Protein AF-A0A2P4YDY2-F1 (afdb_monomer_lite)

Secondary structure (DSSP, 8-state):
---------------------------PPPP--HHHHHHHHHHHHHHHHHHHHHHHHHHHHHHHHHHHHHHH--S---S-SSHHHHHHHHHHHHHHHHHHHHHHHHHHHHHHHHHHHHHHHHHHHHHTTTT-SEEEEEEETTEEEEEEEEEEEEEEETTEEEEEEEEEEEEEEEEEEE---STT----EEEEEEEEEEEEEE-TT-S-HHHHHHHHHHHHHHHHHHHHHHHHHHHHHHHHHHHHHHHHHHHT--

Radius of gyration: 34.77 Å; chains: 1; bounding box: 81×112×72 Å

Organism: NCBI:txid4796

Structure (mmCIF, N/CA/C/O backbone):
data_AF-A0A2P4YDY2-F1
#
_entry.id   AF-A0A2P4YDY2-F1
#
loop_
_atom_site.group_PDB
_atom_site.id
_atom_site.type_symbol
_atom_site.label_atom_id
_atom_site.label_alt_id
_atom_site.label_comp_id
_atom_site.label_asym_id
_atom_site.label_entity_id
_atom_site.label_seq_id
_atom_site.pdbx_PDB_ins_code
_atom_site.Cartn_x
_atom_site.Cartn_y
_atom_site.Cartn_z
_atom_site.occupancy
_atom_site.B_iso_or_equiv
_atom_site.auth_seq_id
_atom_site.auth_comp_id
_atom_site.auth_asym_id
_atom_site.auth_atom_id
_atom_site.pdbx_PDB_model_num
ATOM 1 N N . MET A 1 1 ? 19.562 -56.039 34.224 1.00 36.84 1 MET A N 1
ATOM 2 C CA . MET A 1 1 ? 20.609 -57.074 34.351 1.00 36.84 1 MET A CA 1
ATOM 3 C C . MET A 1 1 ? 21.126 -57.307 32.938 1.00 36.84 1 MET A C 1
ATOM 5 O O . MET A 1 1 ? 20.338 -57.735 32.113 1.00 36.84 1 MET A O 1
ATOM 9 N N . SER A 1 2 ? 22.229 -56.648 32.563 1.00 37.47 2 SER A N 1
ATOM 10 C CA . SER A 1 2 ? 23.582 -57.256 32.479 1.00 37.47 2 SER A CA 1
ATOM 11 C C . SER A 1 2 ? 23.800 -57.821 31.060 1.00 37.47 2 SER A C 1
ATOM 13 O O . SER A 1 2 ? 22.957 -58.579 30.612 1.00 37.47 2 SER A O 1
ATOM 15 N N . SER A 1 3 ? 24.828 -57.527 30.261 1.00 36.28 3 SER A N 1
ATOM 16 C CA . SER A 1 3 ? 26.080 -56.777 30.424 1.00 36.28 3 SER A CA 1
ATOM 17 C C . SER A 1 3 ? 26.709 -56.543 29.032 1.00 36.28 3 SER A C 1
ATOM 19 O O . SER A 1 3 ? 26.548 -57.383 28.151 1.00 36.28 3 SER A O 1
ATOM 21 N N . SER A 1 4 ? 27.483 -55.464 28.866 1.00 45.00 4 SER A N 1
ATOM 22 C CA . SER A 1 4 ? 28.650 -55.424 27.951 1.00 45.00 4 SER A CA 1
ATOM 23 C C . SER A 1 4 ? 29.852 -56.118 28.616 1.00 45.00 4 SER A C 1
ATOM 25 O O . SER A 1 4 ? 29.829 -56.275 29.841 1.00 45.00 4 SER A O 1
ATOM 27 N N . PRO A 1 5 ? 30.888 -56.547 27.869 1.00 53.88 5 PRO A N 1
ATOM 28 C CA . PRO A 1 5 ? 32.173 -55.797 27.807 1.00 53.88 5 PRO A CA 1
ATOM 29 C C . PRO A 1 5 ? 32.857 -55.862 26.403 1.00 53.88 5 PRO A C 1
ATOM 31 O O . PRO A 1 5 ? 32.567 -56.777 25.642 1.00 53.88 5 PRO A O 1
ATOM 34 N N . SER A 1 6 ? 33.545 -54.824 25.882 1.00 42.06 6 SER A N 1
ATOM 35 C CA . SER A 1 6 ? 34.963 -54.386 26.083 1.00 42.06 6 SER A CA 1
ATOM 36 C C . SER A 1 6 ? 36.002 -55.352 25.433 1.00 42.06 6 SER A C 1
ATOM 38 O O . SER A 1 6 ? 35.752 -56.547 25.427 1.00 42.06 6 SER A O 1
ATOM 40 N N . SER A 1 7 ? 37.150 -55.003 24.824 1.00 41.72 7 SER A N 1
ATOM 41 C CA . SER A 1 7 ? 38.009 -53.805 24.763 1.00 41.72 7 SER A CA 1
ATOM 42 C C . SER A 1 7 ? 39.039 -53.908 23.597 1.00 41.72 7 SER A C 1
ATOM 44 O O . SER A 1 7 ? 39.254 -54.993 23.065 1.00 41.72 7 SER A O 1
ATOM 46 N N . ASP A 1 8 ? 39.730 -52.786 23.342 1.00 32.03 8 ASP A N 1
ATOM 47 C CA . ASP A 1 8 ? 41.176 -52.625 23.043 1.00 32.03 8 ASP A CA 1
ATOM 48 C C . ASP A 1 8 ? 41.745 -52.409 21.612 1.00 32.03 8 ASP A C 1
ATOM 50 O O . ASP A 1 8 ? 41.673 -53.237 20.709 1.00 32.03 8 ASP A O 1
ATOM 54 N N . SER A 1 9 ? 42.387 -51.230 21.508 1.00 39.34 9 SER A N 1
ATOM 55 C CA . SER A 1 9 ? 43.360 -50.662 20.542 1.00 39.34 9 SER A CA 1
ATOM 56 C C . SER A 1 9 ? 44.792 -51.244 20.791 1.00 39.34 9 SER A C 1
ATOM 58 O O . SER A 1 9 ? 44.847 -52.251 21.495 1.00 39.34 9 SER A O 1
ATOM 60 N N . PRO A 1 10 ? 45.973 -50.662 20.402 1.00 50.78 10 PRO A N 1
ATOM 61 C CA . PRO A 1 10 ? 46.328 -49.457 19.603 1.00 50.78 10 PRO A CA 1
ATOM 62 C C . PRO A 1 10 ? 47.623 -49.547 18.708 1.00 50.78 10 PRO A C 1
ATOM 64 O O . PRO A 1 10 ? 48.326 -50.551 18.699 1.00 50.78 10 PRO A O 1
ATOM 67 N N . SER A 1 11 ? 47.969 -48.416 18.051 1.00 37.38 11 SER A N 1
ATOM 68 C CA . SER A 1 11 ? 49.325 -47.789 17.953 1.00 37.38 11 SER A CA 1
ATOM 69 C C . SER A 1 11 ? 50.142 -47.736 16.634 1.00 37.38 11 SER A C 1
ATOM 71 O O . SER A 1 11 ? 50.245 -48.702 15.892 1.00 37.38 11 SER A O 1
ATOM 73 N N . GLU A 1 12 ? 50.825 -46.575 16.506 1.00 33.56 12 GLU A N 1
ATOM 74 C CA . GLU A 1 12 ? 52.056 -46.201 15.752 1.00 33.56 12 GLU A CA 1
ATOM 75 C C . GLU A 1 12 ? 51.985 -45.773 14.268 1.00 33.56 12 GLU A C 1
ATOM 77 O O . GLU A 1 12 ? 51.216 -46.332 13.502 1.00 33.56 12 GLU A O 1
ATOM 82 N N . VAL A 1 13 ? 52.801 -44.863 13.694 1.00 36.00 13 VAL A N 1
ATOM 83 C CA . VAL A 1 13 ? 53.659 -43.685 14.037 1.00 36.00 13 VAL A CA 1
ATOM 84 C C . VAL A 1 13 ? 54.103 -43.095 12.658 1.00 36.00 13 VAL A C 1
ATOM 86 O O . VAL A 1 13 ? 54.147 -43.827 11.675 1.00 36.00 13 VAL A O 1
ATOM 89 N N . GLY A 1 14 ? 54.377 -41.778 12.548 1.00 32.41 14 GLY A N 1
ATOM 90 C CA . GLY A 1 14 ? 54.813 -41.057 11.310 1.00 32.41 14 GLY A CA 1
ATOM 91 C C . GLY A 1 14 ? 56.213 -41.453 10.761 1.00 32.41 14 GLY A C 1
ATOM 92 O O . GLY A 1 14 ? 56.735 -42.450 11.245 1.00 32.41 14 GLY A O 1
ATOM 93 N N . PRO A 1 15 ? 56.895 -40.713 9.828 1.00 42.88 15 PRO A N 1
ATOM 94 C CA . PRO A 1 15 ? 56.984 -39.241 9.714 1.00 42.88 15 PRO A CA 1
ATOM 95 C C . PRO A 1 15 ? 57.142 -38.633 8.273 1.00 42.88 15 PRO A C 1
ATOM 97 O O . PRO A 1 15 ? 57.000 -39.289 7.249 1.00 42.88 15 PRO A O 1
ATOM 100 N N . ARG A 1 16 ? 57.427 -37.315 8.245 1.00 38.62 16 ARG A N 1
ATOM 101 C CA . ARG A 1 16 ? 57.522 -36.315 7.148 1.00 38.62 16 ARG A CA 1
ATOM 102 C C . ARG A 1 16 ? 58.612 -36.534 6.075 1.00 38.62 16 ARG A C 1
ATOM 104 O O . ARG A 1 16 ? 59.718 -36.922 6.424 1.00 38.62 16 ARG A O 1
ATOM 111 N N . TYR A 1 17 ? 58.381 -35.999 4.862 1.00 32.69 17 TYR A N 1
ATOM 112 C CA . TYR A 1 17 ? 59.423 -35.456 3.962 1.00 32.69 17 TYR A CA 1
ATOM 113 C C . TYR A 1 17 ? 58.981 -34.161 3.246 1.00 32.69 17 TYR A C 1
ATOM 115 O O . TYR A 1 17 ? 57.835 -34.017 2.827 1.00 32.69 17 TYR A O 1
ATOM 123 N N . HIS A 1 18 ? 59.925 -33.220 3.125 1.00 37.28 18 HIS A N 1
ATOM 124 C CA . HIS A 1 18 ? 59.856 -31.960 2.373 1.00 37.28 18 HIS A CA 1
ATOM 125 C C . HIS A 1 18 ? 60.174 -32.165 0.879 1.00 37.28 18 HIS A C 1
ATOM 127 O O . HIS A 1 18 ? 61.072 -32.930 0.541 1.00 37.28 18 HIS A O 1
ATOM 133 N N . GLY A 1 19 ? 59.543 -31.374 0.003 1.00 33.62 19 GLY A N 1
ATOM 134 C CA . GLY A 1 19 ? 59.918 -31.205 -1.406 1.00 33.62 19 GLY A CA 1
ATOM 135 C C . GLY A 1 19 ? 59.404 -29.868 -1.953 1.00 33.62 19 GLY A C 1
ATOM 136 O O . GLY A 1 19 ? 58.266 -29.487 -1.711 1.00 33.62 19 GLY A O 1
ATOM 137 N N . VAL A 1 20 ? 60.277 -29.118 -2.622 1.00 35.59 20 VAL A N 1
ATOM 138 C CA . VAL A 1 20 ? 60.188 -27.678 -2.922 1.00 35.59 20 VAL A CA 1
ATOM 139 C C . VAL A 1 20 ? 59.973 -27.416 -4.426 1.00 35.59 20 VAL A C 1
ATOM 141 O O . VAL A 1 20 ? 60.507 -28.151 -5.249 1.00 35.59 20 VAL A O 1
ATOM 144 N N . LYS A 1 21 ? 59.339 -26.262 -4.733 1.00 37.41 21 LYS A N 1
ATOM 145 C CA . LYS A 1 21 ? 59.295 -25.462 -5.993 1.00 37.41 21 LYS A CA 1
ATOM 146 C C . LYS A 1 21 ? 58.361 -25.930 -7.127 1.00 37.41 21 LYS A C 1
ATOM 148 O O . LYS A 1 21 ? 58.650 -26.900 -7.808 1.00 37.41 21 LYS A O 1
ATOM 153 N N . ARG A 1 22 ? 57.452 -25.036 -7.549 1.00 34.00 22 ARG A N 1
ATOM 154 C CA . ARG A 1 22 ? 57.723 -23.982 -8.555 1.00 34.00 22 ARG A CA 1
ATOM 155 C C . ARG A 1 22 ? 56.715 -22.828 -8.442 1.00 34.00 22 ARG A C 1
ATOM 157 O O . ARG A 1 22 ? 55.602 -23.005 -7.972 1.00 34.00 22 ARG A O 1
ATOM 164 N N . ARG A 1 23 ? 57.205 -21.636 -8.786 1.00 41.44 23 ARG A N 1
ATOM 165 C CA . ARG A 1 23 ? 56.513 -20.343 -8.776 1.00 41.44 23 ARG A CA 1
ATOM 166 C C . ARG A 1 23 ? 55.615 -20.254 -10.006 1.00 41.44 23 ARG A C 1
ATOM 168 O O . ARG A 1 23 ? 56.124 -20.519 -11.087 1.00 41.44 23 ARG A O 1
ATOM 175 N N . ASP A 1 24 ? 54.401 -19.747 -9.836 1.00 31.53 24 ASP A N 1
ATOM 176 C CA . ASP A 1 24 ? 53.757 -18.933 -10.863 1.00 31.53 24 ASP A CA 1
ATOM 177 C C . ASP A 1 24 ? 53.393 -17.580 -10.258 1.00 31.53 24 ASP A C 1
ATOM 179 O O . ASP A 1 24 ? 52.764 -17.467 -9.205 1.00 31.53 24 ASP A O 1
ATOM 183 N N . VAL A 1 25 ? 53.908 -16.541 -10.907 1.00 48.56 25 VAL A N 1
ATOM 184 C CA . VAL A 1 25 ? 53.651 -15.140 -10.606 1.00 48.56 25 VAL A CA 1
ATOM 185 C C . VAL A 1 25 ? 52.349 -14.785 -11.310 1.00 48.56 25 VAL A C 1
ATOM 187 O O . VAL A 1 25 ? 52.335 -14.538 -12.510 1.00 48.56 25 VAL A O 1
ATOM 190 N N . THR A 1 26 ? 51.250 -14.737 -10.563 1.00 36.34 26 THR A N 1
ATOM 191 C CA . THR A 1 26 ? 50.035 -14.044 -11.000 1.00 36.34 26 THR A CA 1
ATOM 192 C C . THR A 1 26 ? 49.860 -12.820 -10.116 1.00 36.34 26 THR A C 1
ATOM 194 O O . THR A 1 26 ? 49.360 -12.892 -8.994 1.00 36.34 26 THR A O 1
ATOM 197 N N . VAL A 1 27 ? 50.331 -11.681 -10.622 1.00 43.19 27 VAL A N 1
ATOM 198 C CA . VAL A 1 27 ? 50.057 -10.361 -10.053 1.00 43.19 27 VAL A CA 1
ATOM 199 C C . VAL A 1 27 ? 48.549 -10.126 -10.140 1.00 43.19 27 VAL A C 1
ATOM 201 O O . VAL A 1 27 ? 48.013 -9.852 -11.208 1.00 43.19 27 VAL A O 1
ATOM 204 N N . SER A 1 28 ? 47.864 -10.272 -9.007 1.00 39.81 28 SER A N 1
ATOM 205 C CA . SER A 1 28 ? 46.483 -9.821 -8.829 1.00 39.81 28 SER A CA 1
ATOM 206 C C . SER A 1 28 ? 46.484 -8.384 -8.284 1.00 39.81 28 SER A C 1
ATOM 208 O O . SER A 1 28 ? 47.300 -8.085 -7.406 1.00 39.81 28 SER A O 1
ATOM 210 N N . PRO A 1 29 ? 45.592 -7.489 -8.750 1.00 45.50 29 PRO A N 1
ATOM 211 C CA . PRO A 1 29 ? 45.497 -6.125 -8.232 1.00 45.50 29 PRO A CA 1
ATOM 212 C C . PRO A 1 29 ? 45.019 -6.127 -6.766 1.00 45.50 29 PRO A C 1
ATOM 214 O O . PRO A 1 29 ? 44.175 -6.951 -6.402 1.00 45.50 29 PRO A O 1
ATOM 217 N N . PRO A 1 30 ? 45.513 -5.214 -5.909 1.00 40.78 30 PRO A N 1
ATOM 218 C CA . PRO A 1 30 ? 45.200 -5.222 -4.485 1.00 40.78 30 PRO A CA 1
ATOM 219 C C . PRO A 1 30 ? 43.729 -4.870 -4.222 1.00 40.78 30 PRO A C 1
ATOM 221 O O . PRO A 1 30 ? 43.187 -3.884 -4.721 1.00 40.78 30 PRO A O 1
ATOM 224 N N . GLY A 1 31 ? 43.090 -5.726 -3.424 1.00 36.16 31 GLY A N 1
ATOM 225 C CA . GLY A 1 31 ? 41.652 -5.766 -3.196 1.00 36.16 31 GLY A CA 1
ATOM 226 C C . GLY A 1 31 ? 41.060 -4.593 -2.410 1.00 36.16 31 GLY A C 1
ATOM 227 O O . GLY A 1 31 ? 41.566 -4.163 -1.374 1.00 36.16 31 GLY A O 1
ATOM 228 N N . LEU A 1 32 ? 39.880 -4.160 -2.859 1.00 44.25 32 LEU A N 1
ATOM 229 C CA . LEU A 1 32 ? 38.935 -3.364 -2.081 1.00 44.25 32 LEU A CA 1
ATOM 230 C C . LEU A 1 32 ? 38.111 -4.297 -1.188 1.00 44.25 32 LEU A C 1
ATOM 232 O O . LEU A 1 32 ? 37.156 -4.943 -1.621 1.00 44.25 32 LEU A O 1
ATOM 236 N N . THR A 1 33 ? 38.467 -4.360 0.091 1.00 40.47 33 THR A N 1
ATOM 237 C CA . THR A 1 33 ? 37.643 -5.028 1.099 1.00 40.47 33 THR A CA 1
ATOM 238 C C . THR A 1 33 ? 36.317 -4.270 1.270 1.00 40.47 33 THR A C 1
ATOM 240 O O . THR A 1 33 ? 36.282 -3.042 1.387 1.00 40.47 33 THR A O 1
ATOM 243 N N . LYS A 1 34 ? 35.190 -4.998 1.328 1.00 52.03 34 LYS A N 1
ATOM 244 C CA . LYS A 1 34 ? 33.818 -4.457 1.497 1.00 52.03 34 LYS A CA 1
ATOM 245 C C . LYS A 1 34 ? 33.640 -3.546 2.736 1.00 52.03 34 LYS A C 1
ATOM 247 O O . LYS A 1 34 ? 32.622 -2.864 2.855 1.00 52.03 34 LYS A O 1
ATOM 252 N N . SER A 1 35 ? 34.608 -3.506 3.658 1.00 48.84 35 SER A N 1
ATOM 253 C CA . SER A 1 35 ? 34.611 -2.621 4.831 1.00 48.84 35 SER A CA 1
ATOM 254 C C . SER A 1 35 ? 35.080 -1.189 4.513 1.00 48.84 35 SER A C 1
ATOM 256 O O . SER A 1 35 ? 34.611 -0.244 5.154 1.00 48.84 35 SER A O 1
ATOM 258 N N . GLY A 1 36 ? 35.926 -1.003 3.490 1.00 43.09 36 GLY A N 1
ATOM 259 C CA . GLY A 1 36 ? 36.420 0.308 3.054 1.00 43.09 36 GLY A CA 1
ATOM 260 C C . GLY A 1 36 ? 35.318 1.179 2.450 1.00 43.09 36 GLY A C 1
ATOM 261 O O . GLY A 1 36 ? 35.192 2.353 2.797 1.00 43.09 36 GLY A O 1
ATOM 262 N N . ASN A 1 37 ? 34.435 0.578 1.648 1.00 50.28 37 ASN A N 1
ATOM 263 C CA . ASN A 1 37 ? 33.308 1.282 1.028 1.00 50.28 37 ASN A CA 1
ATOM 264 C C . ASN A 1 37 ? 32.308 1.792 2.076 1.00 50.28 37 ASN A C 1
ATOM 266 O O . ASN A 1 37 ? 31.852 2.928 1.991 1.00 50.28 37 ASN A O 1
ATOM 270 N N . LYS A 1 38 ? 32.035 1.008 3.128 1.00 55.44 38 LYS A N 1
ATOM 271 C CA . LYS A 1 38 ? 31.146 1.423 4.229 1.00 55.44 38 LYS A CA 1
ATOM 272 C C . LYS A 1 38 ? 31.739 2.573 5.051 1.00 55.44 38 LYS A C 1
ATOM 274 O O . LYS A 1 38 ? 31.010 3.480 5.441 1.00 55.44 38 LYS A O 1
ATOM 279 N N . LYS A 1 39 ? 33.057 2.570 5.291 1.00 58.22 39 LYS A N 1
ATOM 280 C CA . LYS A 1 39 ? 33.755 3.685 5.959 1.00 58.22 39 LYS A CA 1
ATOM 281 C C . LYS A 1 39 ? 33.768 4.950 5.093 1.00 58.22 39 LYS A C 1
ATOM 283 O O . LYS A 1 39 ? 33.491 6.028 5.609 1.00 58.22 39 LYS A O 1
ATOM 288 N N . ARG A 1 40 ? 34.006 4.814 3.783 1.00 54.12 40 ARG A N 1
ATOM 289 C CA . ARG A 1 40 ? 33.972 5.917 2.807 1.00 54.12 40 ARG A CA 1
ATOM 290 C C . ARG A 1 40 ? 32.589 6.562 2.716 1.00 54.12 40 ARG A C 1
ATOM 292 O O . ARG A 1 40 ? 32.491 7.778 2.781 1.00 54.12 40 ARG A O 1
ATOM 299 N N . VAL A 1 41 ? 31.526 5.759 2.651 1.00 63.19 41 VAL A N 1
ATOM 300 C CA . VAL A 1 41 ? 30.136 6.248 2.614 1.00 63.19 41 VAL A CA 1
ATOM 301 C C . VAL A 1 41 ? 29.767 6.988 3.900 1.00 63.19 41 VAL A C 1
ATOM 303 O O . VAL A 1 41 ? 29.195 8.069 3.829 1.00 63.19 41 VAL A O 1
ATOM 306 N N . ARG A 1 42 ? 30.153 6.467 5.073 1.00 62.09 42 ARG A N 1
ATOM 307 C CA . ARG A 1 42 ? 29.925 7.152 6.360 1.00 62.09 42 ARG A CA 1
ATOM 308 C C . ARG A 1 42 ? 30.677 8.478 6.461 1.00 62.09 42 ARG A C 1
ATOM 310 O O . ARG A 1 42 ? 30.154 9.422 7.041 1.00 62.09 42 ARG A O 1
ATOM 317 N N . ARG A 1 43 ? 31.893 8.544 5.911 1.00 64.50 43 ARG A N 1
ATOM 318 C CA . ARG A 1 43 ? 32.687 9.774 5.852 1.00 64.50 43 ARG A CA 1
ATOM 319 C C . ARG A 1 43 ? 32.027 10.803 4.927 1.00 64.50 43 ARG A C 1
ATOM 321 O O . ARG A 1 43 ? 31.780 11.916 5.364 1.00 64.50 43 ARG A O 1
ATOM 328 N N . ILE A 1 44 ? 31.608 10.393 3.728 1.00 66.25 44 ILE A N 1
ATOM 329 C CA . ILE A 1 44 ? 30.872 11.248 2.782 1.00 66.25 44 ILE A CA 1
ATOM 330 C C . ILE A 1 44 ? 29.558 11.749 3.396 1.00 66.25 44 ILE A C 1
ATOM 332 O O . ILE A 1 44 ? 29.279 12.933 3.329 1.00 66.25 44 ILE A O 1
ATOM 336 N N . GLN A 1 45 ? 28.770 10.899 4.058 1.00 69.56 45 GLN A N 1
ATOM 337 C CA . GLN A 1 45 ? 27.514 11.330 4.690 1.00 69.56 45 GLN A CA 1
ATOM 338 C C . GLN A 1 45 ? 27.706 12.370 5.803 1.00 69.56 45 GLN A C 1
ATOM 340 O O . GLN A 1 45 ? 26.798 13.160 6.039 1.00 69.56 45 GLN A O 1
ATOM 345 N N . LYS A 1 46 ? 28.860 12.377 6.483 1.00 73.00 46 LYS A N 1
ATOM 346 C CA . LYS A 1 46 ? 29.177 13.359 7.530 1.00 73.00 46 LYS A CA 1
ATOM 347 C C . LYS A 1 46 ? 29.833 14.623 6.986 1.00 73.00 46 LYS A C 1
ATOM 349 O O . LYS A 1 46 ? 29.523 15.708 7.455 1.00 73.00 46 LYS A O 1
ATOM 354 N N . GLU A 1 47 ? 30.736 14.484 6.022 1.00 76.06 47 GLU A N 1
ATOM 355 C CA . GLU A 1 47 ? 31.505 15.602 5.469 1.00 76.06 47 GLU A CA 1
ATOM 356 C C . GLU A 1 47 ? 30.705 16.379 4.416 1.00 76.06 47 GLU A C 1
ATOM 358 O O . GLU A 1 47 ? 30.841 17.592 4.326 1.00 76.06 47 GLU A O 1
ATOM 363 N N . LEU A 1 48 ? 29.819 15.723 3.655 1.00 76.88 48 LEU A N 1
ATOM 364 C CA . LEU A 1 48 ? 29.051 16.373 2.588 1.00 76.88 48 LEU A CA 1
ATOM 365 C C . LEU A 1 48 ? 28.118 17.492 3.099 1.00 76.88 48 LEU A C 1
ATOM 367 O O . LEU A 1 48 ? 28.081 18.532 2.449 1.00 76.88 48 LEU A O 1
ATOM 371 N N . PRO A 1 49 ? 27.393 17.355 4.230 1.00 82.06 49 PRO A N 1
ATOM 372 C CA . PRO A 1 49 ? 26.625 18.466 4.798 1.00 82.06 49 PRO A CA 1
ATOM 373 C C . PRO A 1 49 ? 27.503 19.649 5.221 1.00 82.06 49 PRO A C 1
ATOM 375 O O . PRO A 1 49 ? 27.143 20.791 4.958 1.00 82.06 49 PRO A O 1
ATOM 378 N N . ILE A 1 50 ? 28.673 19.375 5.810 1.00 81.94 50 ILE A N 1
ATOM 379 C CA . ILE A 1 50 ? 29.628 20.403 6.255 1.00 81.94 50 ILE A CA 1
ATOM 380 C C . ILE A 1 50 ? 30.174 21.166 5.046 1.00 81.94 50 ILE A C 1
ATOM 382 O O . ILE A 1 50 ? 30.131 22.389 5.013 1.00 81.94 50 ILE A O 1
ATOM 386 N N . LEU A 1 51 ? 30.607 20.444 4.011 1.00 76.25 51 LEU A N 1
ATOM 387 C CA . LEU A 1 51 ? 31.107 21.044 2.775 1.00 76.25 51 LEU A CA 1
ATOM 388 C C . LEU A 1 51 ? 30.014 21.834 2.041 1.00 76.25 51 LEU A C 1
ATOM 390 O O . LEU A 1 51 ? 30.299 22.872 1.457 1.00 76.25 51 LEU A O 1
ATOM 394 N N . ARG A 1 52 ? 28.751 21.382 2.082 1.00 81.31 52 ARG A N 1
ATOM 395 C CA . ARG A 1 52 ? 27.614 22.147 1.536 1.00 81.31 52 ARG A CA 1
ATOM 396 C C . ARG A 1 52 ? 27.391 23.456 2.298 1.00 81.31 52 ARG A C 1
ATOM 398 O O . ARG A 1 52 ? 27.115 24.467 1.663 1.00 81.31 52 ARG A O 1
ATOM 405 N N . GLN A 1 53 ? 27.537 23.445 3.621 1.00 86.00 53 GLN A N 1
ATOM 406 C CA . GLN A 1 53 ? 27.441 24.650 4.445 1.00 86.00 53 GLN A CA 1
ATOM 407 C C . GLN A 1 53 ? 28.605 25.616 4.177 1.00 86.00 53 GLN A C 1
ATOM 409 O O . GLN A 1 53 ? 28.386 26.811 4.007 1.00 86.00 53 GLN A O 1
ATOM 414 N N . GLU A 1 54 ? 29.828 25.103 4.052 1.00 84.06 54 GLU A N 1
ATOM 415 C CA . GLU A 1 54 ? 31.008 25.914 3.733 1.00 84.06 54 GLU A CA 1
ATOM 416 C C . GLU A 1 54 ? 30.900 26.561 2.343 1.00 84.06 54 GLU A C 1
ATOM 418 O O . GLU A 1 54 ? 31.241 27.731 2.170 1.00 84.06 54 GLU A O 1
ATOM 423 N N . VAL A 1 55 ? 30.348 25.843 1.358 1.00 86.81 55 VAL A N 1
ATOM 424 C CA . VAL A 1 55 ? 30.047 26.410 0.036 1.00 86.81 55 VAL A CA 1
ATOM 425 C C . VAL A 1 55 ? 29.058 27.574 0.146 1.00 86.81 55 VAL A C 1
ATOM 427 O O . VAL A 1 55 ? 29.327 28.625 -0.428 1.00 86.81 55 VAL A O 1
ATOM 430 N N . GLN A 1 56 ? 27.984 27.449 0.933 1.00 83.50 56 GLN A N 1
ATOM 431 C CA . GLN A 1 56 ? 27.035 28.554 1.149 1.00 83.50 56 GLN A CA 1
ATOM 432 C C . GLN A 1 56 ? 27.699 29.777 1.802 1.00 83.50 56 GLN A C 1
ATOM 434 O O . GLN A 1 56 ? 27.443 30.916 1.407 1.00 83.50 56 GLN A O 1
ATOM 439 N N . GLU A 1 57 ? 28.580 29.568 2.783 1.00 85.69 57 GLU A N 1
ATOM 440 C CA . GLU A 1 57 ? 29.323 30.659 3.426 1.00 85.69 57 GLU A CA 1
ATOM 441 C C . GLU A 1 57 ? 30.282 31.358 2.453 1.00 85.69 57 GLU A C 1
ATOM 443 O O . GLU A 1 57 ? 30.380 32.592 2.437 1.00 85.69 57 GLU A O 1
ATOM 448 N N . LEU A 1 58 ? 30.974 30.587 1.611 1.00 85.75 58 LEU A N 1
ATOM 449 C CA . LEU A 1 58 ? 31.871 31.118 0.588 1.00 85.75 58 LEU A CA 1
ATOM 450 C C . LEU A 1 58 ? 31.107 31.867 -0.510 1.00 85.75 58 LEU A C 1
ATOM 452 O O . LEU A 1 58 ? 31.558 32.933 -0.927 1.00 85.75 58 LEU A O 1
ATOM 456 N N . GLU A 1 59 ? 29.940 31.378 -0.926 1.00 79.25 59 GLU A N 1
ATOM 457 C CA . GLU A 1 59 ? 29.041 32.059 -1.868 1.00 79.25 59 GLU A CA 1
ATOM 458 C C . GLU A 1 59 ? 28.542 33.396 -1.304 1.00 79.25 59 GLU A C 1
ATOM 460 O O . GLU A 1 59 ? 28.581 34.424 -1.990 1.00 79.25 59 GLU A O 1
ATOM 465 N N . LEU A 1 60 ? 28.158 33.428 -0.025 1.00 85.19 60 LEU A N 1
ATOM 466 C CA . LEU A 1 60 ? 27.759 34.661 0.657 1.00 85.19 60 LEU A CA 1
ATOM 467 C C . LEU A 1 60 ? 28.922 35.663 0.721 1.00 85.19 60 LEU A C 1
ATOM 469 O O . LEU A 1 60 ? 28.754 36.860 0.464 1.00 85.19 60 LEU A O 1
ATOM 473 N N . LYS A 1 61 ? 30.129 35.179 1.033 1.00 86.31 61 LYS A N 1
ATOM 474 C CA . LYS A 1 61 ? 31.341 36.005 1.090 1.00 86.31 61 LYS A CA 1
ATOM 475 C C . LYS A 1 61 ? 31.720 36.548 -0.286 1.00 86.31 61 LYS A C 1
ATOM 477 O O . LYS A 1 61 ? 32.078 37.722 -0.393 1.00 86.31 61 LYS A O 1
ATOM 482 N N . LEU A 1 62 ? 31.605 35.729 -1.328 1.00 84.69 62 LEU A N 1
ATOM 483 C CA . LEU A 1 62 ? 31.852 36.121 -2.711 1.00 84.69 62 LEU A CA 1
ATOM 484 C C . LEU A 1 62 ? 30.854 37.192 -3.161 1.00 84.69 62 LEU A C 1
ATOM 486 O O . LEU A 1 62 ? 31.276 38.229 -3.666 1.00 84.69 62 LEU A O 1
ATOM 490 N N . THR A 1 63 ? 29.567 37.007 -2.863 1.00 79.31 63 THR A N 1
ATOM 491 C CA . THR A 1 63 ? 28.506 37.990 -3.141 1.00 79.31 63 THR A CA 1
ATOM 492 C C . THR A 1 63 ? 28.804 39.333 -2.472 1.00 79.31 63 THR A C 1
ATOM 494 O O . THR A 1 63 ? 28.734 40.391 -3.099 1.00 79.31 63 THR A O 1
ATOM 497 N N . ARG A 1 64 ? 29.224 39.312 -1.201 1.00 78.12 64 ARG A N 1
ATOM 498 C CA . ARG A 1 64 ? 29.587 40.525 -0.455 1.00 78.12 64 ARG A CA 1
ATOM 499 C C . ARG A 1 64 ? 30.809 41.232 -1.047 1.00 78.12 64 ARG A C 1
ATOM 501 O O . ARG A 1 64 ? 30.828 42.461 -1.122 1.00 78.12 64 ARG A O 1
ATOM 508 N N . LEU A 1 65 ? 31.826 40.474 -1.452 1.00 82.00 65 LEU A N 1
ATOM 509 C CA . LEU A 1 65 ? 33.039 41.019 -2.066 1.00 82.00 65 LEU A CA 1
ATOM 510 C C . LEU A 1 65 ? 32.770 41.579 -3.463 1.00 82.00 65 LEU A C 1
ATOM 512 O O . LEU A 1 65 ? 33.275 42.651 -3.786 1.00 82.00 65 LEU A O 1
ATOM 516 N N . GLN A 1 66 ? 31.937 40.912 -4.260 1.00 79.12 66 GLN A N 1
ATOM 517 C CA . GLN A 1 66 ? 31.486 41.420 -5.553 1.00 79.12 66 GLN A CA 1
ATOM 518 C C . GLN A 1 66 ? 30.707 42.726 -5.387 1.00 79.12 66 GLN A C 1
ATOM 520 O O . GLN A 1 66 ? 31.025 43.693 -6.071 1.00 79.12 66 GLN A O 1
ATOM 525 N N . PHE A 1 67 ? 29.794 42.814 -4.414 1.00 73.19 67 PHE A N 1
ATOM 526 C CA . PHE A 1 67 ? 29.057 44.050 -4.125 1.00 73.19 67 PHE A CA 1
ATOM 527 C C . PHE A 1 67 ? 29.979 45.205 -3.681 1.00 73.19 67 PHE A C 1
ATOM 529 O O . PHE A 1 67 ? 29.774 46.369 -4.035 1.00 73.19 67 PHE A O 1
ATOM 536 N N . GLN A 1 68 ? 31.044 44.898 -2.931 1.00 72.44 68 GLN A N 1
ATOM 537 C CA . GLN A 1 68 ? 32.076 45.881 -2.581 1.00 72.44 68 GLN A CA 1
ATOM 538 C C . GLN A 1 68 ? 32.952 46.281 -3.777 1.00 72.44 68 GLN A C 1
ATOM 540 O O . GLN A 1 68 ? 33.355 47.441 -3.867 1.00 72.44 68 GLN A O 1
ATOM 545 N N . ALA A 1 69 ? 33.243 45.358 -4.69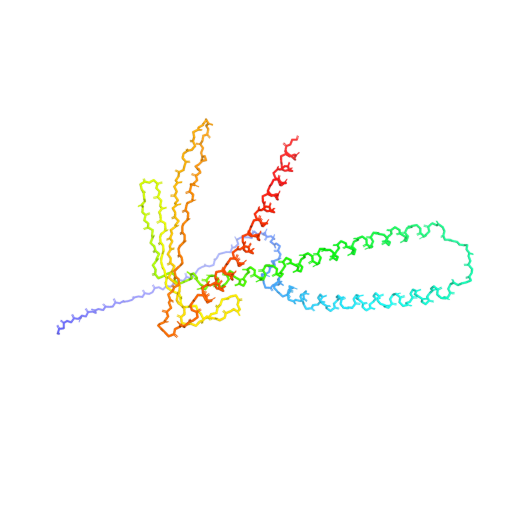5 1.00 66.12 69 ALA A N 1
ATOM 546 C CA . ALA A 1 69 ? 34.008 45.632 -5.909 1.00 66.12 69 ALA A CA 1
ATOM 547 C C . ALA A 1 69 ? 33.210 46.498 -6.900 1.00 66.12 69 ALA A C 1
ATOM 549 O O . ALA A 1 69 ? 33.748 47.477 -7.417 1.00 66.12 69 ALA A O 1
ATOM 550 N N . THR A 1 70 ? 31.911 46.229 -7.072 1.00 57.59 70 THR A N 1
ATOM 551 C CA . THR A 1 70 ? 31.002 47.051 -7.891 1.00 57.59 70 THR A CA 1
ATOM 552 C C . THR A 1 70 ? 30.789 48.448 -7.307 1.00 57.59 70 THR A C 1
ATOM 554 O O . THR A 1 70 ? 30.538 49.392 -8.047 1.00 57.59 70 THR A O 1
ATOM 557 N N . SER A 1 71 ? 30.936 48.609 -5.987 1.00 52.00 71 SER A N 1
ATOM 558 C CA . SER A 1 71 ? 30.901 49.916 -5.315 1.00 52.00 71 SER A CA 1
ATOM 559 C C . SER A 1 71 ? 32.199 50.727 -5.507 1.00 52.00 71 SER A C 1
ATOM 561 O O . SER A 1 71 ? 32.169 51.956 -5.506 1.00 52.00 71 SER A O 1
ATOM 563 N N . LYS A 1 72 ? 33.343 50.062 -5.735 1.00 55.25 72 LYS A N 1
ATOM 564 C CA . LYS A 1 72 ? 34.657 50.709 -5.934 1.00 55.25 72 LYS A CA 1
ATOM 565 C C . LYS A 1 72 ? 35.030 50.953 -7.402 1.00 55.25 72 LYS A C 1
ATOM 567 O O . LYS A 1 72 ? 35.870 51.808 -7.668 1.00 55.25 72 LYS A O 1
ATOM 572 N N . GLN A 1 73 ? 34.412 50.264 -8.361 1.00 52.69 73 GLN A N 1
ATOM 573 C CA . GLN A 1 73 ? 34.619 50.496 -9.796 1.00 52.69 73 GLN A CA 1
ATOM 574 C C . GLN A 1 73 ? 33.629 51.532 -10.344 1.00 52.69 73 GLN A C 1
ATOM 576 O O . GLN A 1 73 ? 32.683 51.203 -11.054 1.00 52.69 73 GLN A O 1
ATOM 581 N N . ARG A 1 74 ? 33.852 52.812 -10.027 1.00 46.69 74 ARG A N 1
ATOM 582 C CA . ARG A 1 74 ? 33.205 53.929 -10.743 1.00 46.69 74 ARG A CA 1
ATOM 583 C C . ARG A 1 74 ? 34.185 54.901 -11.397 1.00 46.69 74 ARG A C 1
ATOM 585 O O . ARG A 1 74 ? 33.766 55.944 -11.886 1.00 46.69 74 ARG A O 1
ATOM 592 N N . THR A 1 75 ? 35.464 54.545 -11.481 1.00 46.22 75 THR A N 1
ATOM 593 C CA . THR A 1 75 ? 36.450 55.291 -12.264 1.00 46.22 75 THR A CA 1
ATOM 594 C C . THR A 1 75 ? 37.269 54.356 -13.151 1.00 46.22 75 THR A C 1
ATOM 596 O O . THR A 1 75 ? 37.868 53.390 -12.688 1.00 46.22 75 THR A O 1
ATOM 599 N N . ASN A 1 76 ? 37.295 54.731 -14.430 1.00 41.19 76 ASN A N 1
ATOM 600 C CA . ASN A 1 76 ? 38.181 54.306 -15.514 1.00 41.19 76 ASN A CA 1
ATOM 601 C C . ASN A 1 76 ? 37.722 53.114 -16.366 1.00 41.19 76 ASN A C 1
ATOM 603 O O . ASN A 1 76 ? 37.902 51.939 -16.057 1.00 41.19 76 ASN A O 1
ATOM 607 N N . THR A 1 77 ? 37.135 53.506 -17.495 1.00 52.31 77 THR A N 1
ATOM 608 C CA . THR A 1 77 ? 36.770 52.727 -18.673 1.00 52.31 77 THR A CA 1
ATOM 609 C C . THR A 1 77 ? 37.974 52.454 -19.579 1.00 52.31 77 THR A C 1
ATOM 611 O O . THR A 1 77 ? 38.910 53.251 -19.618 1.00 52.31 77 THR A O 1
ATOM 614 N N . ASN A 1 78 ? 37.819 51.404 -20.397 1.00 50.53 78 ASN A N 1
ATOM 615 C CA . ASN A 1 78 ? 38.542 51.074 -21.638 1.00 50.53 78 ASN A CA 1
ATOM 616 C C . ASN A 1 78 ? 39.654 50.018 -21.522 1.00 50.53 78 ASN A C 1
ATOM 618 O O . ASN A 1 78 ? 40.806 50.373 -21.720 1.00 50.53 78 ASN A O 1
ATOM 622 N N . ASP A 1 79 ? 39.303 48.735 -21.285 1.00 48.28 79 ASP A N 1
ATOM 623 C CA . ASP A 1 79 ? 40.027 47.607 -21.934 1.00 48.28 79 ASP A CA 1
ATOM 624 C C . ASP A 1 79 ? 39.375 46.193 -21.850 1.00 48.28 79 ASP A C 1
ATOM 626 O O . ASP A 1 79 ? 40.055 45.179 -21.689 1.00 48.28 79 ASP A O 1
ATOM 630 N N . LEU A 1 80 ? 38.041 46.050 -21.884 1.00 51.22 80 LEU A N 1
ATOM 631 C CA . LEU A 1 80 ? 37.392 44.765 -21.530 1.00 51.22 80 LEU A CA 1
ATOM 63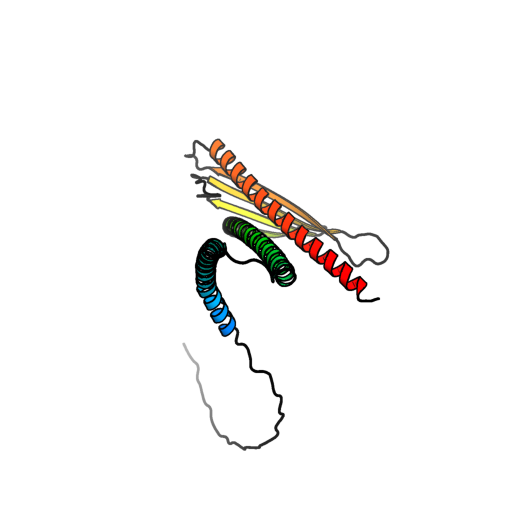2 C C . LEU A 1 80 ? 36.211 44.379 -22.435 1.00 51.22 80 LEU A C 1
ATOM 634 O O . LEU A 1 80 ? 35.119 44.137 -21.936 1.00 51.22 80 LEU A O 1
ATOM 638 N N . ASN A 1 81 ? 36.403 44.276 -23.756 1.00 51.59 81 ASN A N 1
ATOM 639 C CA . ASN A 1 81 ? 35.321 43.812 -24.650 1.00 51.59 81 ASN A CA 1
ATOM 640 C C . ASN A 1 81 ? 35.466 42.367 -25.177 1.00 51.59 81 ASN A C 1
ATOM 642 O O . ASN A 1 81 ? 34.556 41.866 -25.822 1.00 51.59 81 ASN A O 1
ATOM 646 N N . GLN A 1 82 ? 36.554 41.652 -24.856 1.00 51.12 82 GLN A N 1
ATOM 647 C CA . GLN A 1 82 ? 36.683 40.202 -25.132 1.00 51.12 82 GLN A CA 1
ATOM 648 C C . GLN A 1 82 ? 36.624 39.336 -23.865 1.00 51.12 82 GLN A C 1
ATOM 650 O O . GLN A 1 82 ? 36.039 38.260 -23.876 1.00 51.12 82 GLN A O 1
ATOM 655 N N . LYS A 1 83 ? 37.106 39.841 -22.722 1.00 51.97 83 LYS A N 1
ATOM 656 C CA . LYS A 1 83 ? 37.061 39.127 -21.430 1.00 51.97 83 LYS A CA 1
ATOM 657 C C . LYS A 1 83 ? 35.653 39.047 -20.813 1.00 51.97 83 LYS A C 1
ATOM 659 O O . LYS A 1 83 ? 35.412 38.229 -19.931 1.00 51.97 83 LYS A O 1
ATOM 664 N N . SER A 1 84 ? 34.736 39.909 -21.262 1.00 55.59 84 SER A N 1
ATOM 665 C CA . SER A 1 84 ? 33.355 39.980 -20.766 1.00 55.59 84 SER A CA 1
ATOM 666 C C . SER A 1 84 ? 32.455 38.884 -21.354 1.00 55.59 84 SER A C 1
ATOM 668 O O . SER A 1 84 ? 31.591 38.373 -20.644 1.00 55.59 84 SER A O 1
ATOM 670 N N . GLN A 1 85 ? 32.680 38.463 -22.607 1.00 54.97 85 GLN A N 1
ATOM 671 C CA . GLN A 1 85 ? 31.855 37.425 -23.237 1.00 54.97 85 GLN A CA 1
ATOM 672 C C . GLN A 1 85 ? 32.131 36.027 -22.679 1.00 54.97 85 GLN A C 1
ATOM 674 O O . GLN A 1 85 ? 31.180 35.325 -22.344 1.00 54.97 85 GLN A O 1
ATOM 679 N N . ASP A 1 86 ? 33.399 35.654 -22.492 1.00 54.62 86 ASP A N 1
ATOM 680 C CA . ASP A 1 86 ? 33.742 34.354 -21.904 1.00 54.62 86 ASP A CA 1
ATOM 681 C C . ASP A 1 86 ? 33.297 34.264 -20.439 1.00 54.62 86 ASP A C 1
ATOM 683 O O . ASP A 1 86 ? 32.735 33.253 -20.024 1.00 54.62 86 ASP A O 1
ATOM 687 N N . GLY A 1 87 ? 33.463 35.341 -19.660 1.00 65.75 87 GLY A N 1
ATOM 688 C CA . GLY A 1 87 ? 32.962 35.406 -18.283 1.00 65.75 87 GLY A CA 1
ATOM 689 C C . GLY A 1 87 ? 31.441 35.241 -18.198 1.00 65.75 87 GLY A C 1
ATOM 690 O O . GLY A 1 87 ? 30.948 34.498 -17.351 1.00 65.75 87 GLY A O 1
ATOM 691 N N . ASN A 1 88 ? 30.697 35.864 -19.116 1.00 76.62 88 ASN A N 1
ATOM 692 C CA . ASN A 1 88 ? 29.244 35.713 -19.190 1.00 76.62 88 ASN A CA 1
ATOM 693 C C . ASN A 1 88 ? 28.816 34.313 -19.648 1.00 76.62 88 ASN A C 1
ATOM 695 O O . ASN A 1 88 ? 27.857 33.774 -19.103 1.00 76.62 88 ASN A O 1
ATOM 699 N N . LEU A 1 89 ? 29.533 33.687 -20.587 1.00 80.50 89 LEU A N 1
ATOM 700 C CA . LEU A 1 89 ? 29.244 32.319 -21.023 1.00 80.50 89 LEU A CA 1
ATOM 701 C C . LEU A 1 89 ? 29.434 31.312 -19.881 1.00 80.50 89 LEU A C 1
ATOM 703 O O . LEU A 1 89 ? 28.560 30.473 -19.651 1.00 80.50 89 LEU A O 1
ATOM 707 N N . TRP A 1 90 ? 30.537 31.415 -19.134 1.00 81.75 90 TRP A N 1
ATOM 708 C CA . TRP A 1 90 ? 30.785 30.564 -17.967 1.00 81.75 90 TRP A CA 1
ATOM 709 C C . TRP A 1 90 ? 29.750 30.779 -16.864 1.00 81.75 90 TRP A C 1
ATOM 711 O O . TRP A 1 90 ? 29.303 29.798 -16.271 1.00 81.75 90 TRP A O 1
ATOM 721 N N . ASN A 1 91 ? 29.302 32.019 -16.645 1.00 82.81 91 ASN A N 1
ATOM 722 C CA . ASN A 1 91 ? 28.203 32.307 -15.724 1.00 82.81 91 ASN A CA 1
ATOM 723 C C . ASN A 1 91 ? 26.895 31.641 -16.178 1.00 82.81 91 ASN A C 1
ATOM 725 O O . ASN A 1 91 ? 26.269 30.951 -15.382 1.00 82.81 91 ASN A O 1
ATOM 729 N N . CYS A 1 92 ? 26.520 31.731 -17.459 1.00 78.69 92 CYS A N 1
ATOM 730 C CA . CYS A 1 92 ? 25.320 31.061 -17.975 1.00 78.69 92 CYS A CA 1
ATOM 731 C C . CYS A 1 92 ? 25.396 29.527 -17.865 1.00 78.69 92 CYS A C 1
ATOM 733 O O . CYS A 1 92 ? 24.395 28.866 -17.574 1.00 78.69 92 CYS A O 1
ATOM 735 N N . ILE A 1 93 ? 26.575 28.942 -18.104 1.00 81.50 93 ILE A N 1
ATOM 736 C CA . ILE A 1 93 ? 26.797 27.499 -17.942 1.00 81.50 93 ILE A CA 1
ATOM 737 C C . ILE A 1 93 ? 26.686 27.114 -16.463 1.00 81.50 93 ILE A C 1
ATOM 739 O O . ILE A 1 93 ? 25.996 26.145 -16.144 1.00 81.50 93 ILE A O 1
ATOM 743 N N . ALA A 1 94 ? 27.317 27.872 -15.564 1.00 81.00 94 ALA A N 1
ATOM 744 C CA . AL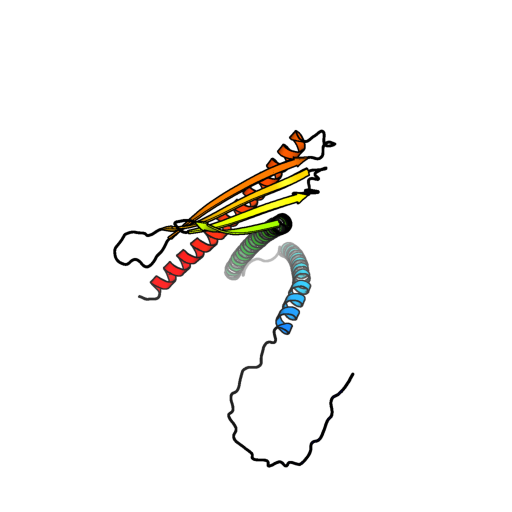A A 1 94 ? 27.264 27.639 -14.125 1.00 81.00 94 ALA A CA 1
ATOM 745 C C . ALA A 1 94 ? 25.835 27.773 -13.577 1.00 81.00 94 ALA A C 1
ATOM 747 O O . ALA A 1 94 ? 25.382 26.899 -12.842 1.00 81.00 94 ALA A O 1
ATOM 748 N N . GLU A 1 95 ? 25.090 28.797 -13.997 1.00 81.56 95 GLU A N 1
ATOM 749 C CA . GLU A 1 95 ? 23.681 28.992 -13.644 1.00 81.56 95 GLU A CA 1
ATOM 750 C C . GLU A 1 95 ? 22.809 27.827 -14.111 1.00 81.56 95 GLU A C 1
ATOM 752 O O . GLU A 1 95 ? 21.994 27.314 -13.344 1.00 81.56 95 GLU A O 1
ATOM 757 N N . ARG A 1 96 ? 22.993 27.357 -15.352 1.00 87.44 96 ARG A N 1
ATOM 758 C CA . ARG A 1 96 ? 22.250 26.202 -15.870 1.00 87.44 96 ARG A CA 1
ATOM 759 C C . ARG A 1 96 ? 22.567 24.932 -15.083 1.00 87.44 96 ARG A C 1
ATOM 761 O O . ARG A 1 96 ? 21.646 24.201 -14.732 1.00 87.44 96 ARG A O 1
ATOM 768 N N . GLN A 1 97 ? 23.844 24.677 -14.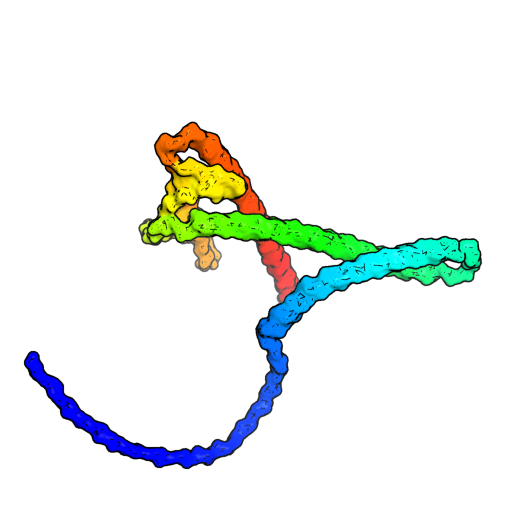804 1.00 87.31 97 GLN A N 1
ATOM 769 C CA . GLN A 1 97 ? 24.280 23.514 -14.027 1.00 87.31 97 GLN A CA 1
ATOM 770 C C . GLN A 1 97 ? 23.736 23.556 -12.598 1.00 87.31 97 GLN A C 1
ATOM 772 O O . GLN A 1 97 ? 23.257 22.544 -12.091 1.00 87.31 97 GLN A O 1
ATOM 777 N N . LEU A 1 98 ? 23.752 24.727 -11.961 1.00 85.94 98 LEU A N 1
ATOM 778 C CA . LEU A 1 98 ? 23.182 24.917 -10.632 1.00 85.94 98 LEU A CA 1
ATOM 779 C C . LEU A 1 98 ? 21.667 24.702 -10.642 1.00 85.94 98 LEU A C 1
ATOM 781 O O . LEU A 1 98 ? 21.151 23.974 -9.799 1.00 85.94 98 LEU A O 1
ATOM 785 N N . LYS A 1 99 ? 20.959 25.281 -11.617 1.00 87.38 99 LYS A N 1
ATOM 786 C CA . LYS A 1 99 ? 19.510 25.113 -11.764 1.00 87.38 99 LYS A CA 1
ATOM 787 C C . LYS A 1 99 ? 19.129 23.647 -11.956 1.00 87.38 99 LYS A C 1
ATOM 789 O O . LYS A 1 99 ? 18.205 23.172 -11.304 1.00 87.38 99 LYS A O 1
ATOM 794 N N . GLU A 1 100 ? 19.855 22.930 -12.808 1.00 80.75 100 GLU A N 1
ATOM 795 C CA . GLU A 1 100 ? 19.605 21.510 -13.049 1.00 80.75 100 GLU A CA 1
ATOM 796 C C . GLU A 1 100 ? 19.932 20.662 -11.819 1.00 80.75 100 GLU A C 1
ATOM 798 O O . GLU A 1 100 ? 19.152 19.794 -11.435 1.00 80.75 100 GLU A O 1
ATOM 803 N N . ARG A 1 101 ? 21.038 20.963 -11.131 1.00 86.19 101 ARG A N 1
ATOM 804 C CA . ARG A 1 101 ? 21.386 20.295 -9.878 1.00 86.19 101 ARG A CA 1
ATOM 805 C C . ARG A 1 101 ? 20.314 20.500 -8.812 1.00 86.19 101 ARG A C 1
ATOM 807 O O . ARG A 1 101 ? 19.939 19.533 -8.162 1.00 86.19 101 ARG A O 1
ATOM 814 N N . LEU A 1 102 ? 19.815 21.723 -8.640 1.00 83.19 102 LEU A N 1
ATOM 815 C CA . LEU A 1 102 ? 18.749 22.023 -7.681 1.00 83.19 102 LEU A CA 1
ATOM 816 C C . LEU A 1 102 ? 17.447 21.303 -8.043 1.00 83.19 102 LEU A C 1
ATOM 818 O O . LEU A 1 102 ? 16.804 20.746 -7.157 1.00 83.19 102 LEU A O 1
ATOM 822 N N . ARG A 1 103 ? 17.091 21.251 -9.334 1.00 90.25 103 ARG A N 1
ATOM 823 C CA . ARG A 1 103 ? 15.931 20.487 -9.819 1.00 90.25 103 ARG A CA 1
ATOM 824 C C . ARG A 1 103 ? 16.053 19.006 -9.455 1.00 90.25 103 ARG A C 1
ATOM 826 O O . ARG A 1 103 ? 15.138 18.447 -8.862 1.00 90.25 103 ARG A O 1
ATOM 833 N N . VAL A 1 104 ? 17.195 18.389 -9.756 1.00 82.12 104 VAL A N 1
ATOM 834 C CA . VAL A 1 104 ? 17.444 16.970 -9.457 1.00 82.12 104 VAL A CA 1
ATOM 835 C C . VAL A 1 104 ? 17.497 16.709 -7.950 1.00 82.12 104 VAL A C 1
ATOM 837 O O . VAL A 1 104 ? 16.988 15.689 -7.497 1.00 82.12 104 VAL A O 1
ATOM 840 N N . GLU A 1 105 ? 18.086 17.608 -7.156 1.00 83.12 105 GLU A N 1
ATOM 841 C CA . GLU A 1 105 ? 18.118 17.474 -5.692 1.00 83.12 105 GLU A CA 1
ATOM 842 C C . GLU A 1 105 ? 16.706 17.550 -5.088 1.00 83.12 105 GLU A C 1
ATOM 844 O O . GLU A 1 105 ? 16.389 16.764 -4.193 1.00 83.12 105 GLU A O 1
ATOM 849 N N . GLN A 1 106 ? 15.842 18.422 -5.617 1.00 86.81 106 GLN A N 1
ATOM 850 C CA . GLN A 1 106 ? 14.434 18.499 -5.229 1.00 86.81 106 GLN A CA 1
ATOM 851 C C . GLN A 1 106 ? 13.671 17.219 -5.602 1.00 86.81 106 GLN A C 1
ATOM 853 O O . GLN A 1 106 ? 13.023 16.615 -4.750 1.00 86.81 106 GLN A O 1
ATOM 858 N N . GLU A 1 107 ? 13.803 16.747 -6.843 1.00 76.81 107 GLU A N 1
ATOM 859 C CA . GLU A 1 107 ? 13.163 15.503 -7.295 1.00 76.81 107 GLU A CA 1
ATOM 860 C C . GLU A 1 107 ? 13.653 14.284 -6.507 1.00 76.81 107 GLU A C 1
ATOM 862 O O . GLU A 1 107 ? 12.879 13.380 -6.191 1.00 76.81 107 GLU A O 1
ATOM 867 N N . GLN A 1 108 ? 14.936 14.255 -6.144 1.00 81.12 108 GLN A N 1
ATOM 868 C CA . GLN A 1 108 ? 15.497 13.201 -5.309 1.00 81.12 108 GLN A CA 1
ATOM 869 C C . GLN A 1 108 ? 14.910 13.226 -3.893 1.00 81.12 108 GLN A C 1
ATOM 871 O O . GLN A 1 108 ? 14.693 12.159 -3.313 1.00 81.12 108 GLN A O 1
ATOM 876 N N . LEU A 1 109 ? 14.674 14.414 -3.328 1.00 81.19 109 LEU A N 1
ATOM 877 C CA . LEU A 1 109 ? 14.041 14.564 -2.020 1.00 81.19 109 LEU A CA 1
ATOM 878 C C . LEU A 1 109 ? 12.604 14.033 -2.056 1.00 81.19 109 LEU A C 1
ATOM 880 O O . LEU A 1 109 ? 12.261 13.169 -1.254 1.00 81.19 109 LEU A O 1
ATOM 884 N N . GLU A 1 110 ? 11.817 14.452 -3.046 1.00 76.19 110 GLU A N 1
ATOM 885 C CA . GLU A 1 110 ? 10.439 13.985 -3.240 1.00 76.19 110 GLU A CA 1
ATOM 886 C C . GLU A 1 110 ? 10.370 12.470 -3.461 1.00 76.19 110 GLU A C 1
ATOM 888 O O . GLU A 1 110 ? 9.551 11.779 -2.853 1.00 76.19 110 GLU A O 1
ATOM 893 N N . LEU A 1 111 ? 11.273 11.921 -4.280 1.00 75.81 111 LEU A N 1
ATOM 894 C CA . LEU A 1 111 ? 11.362 10.480 -4.505 1.00 75.81 111 LEU A CA 1
ATOM 895 C C . LEU A 1 111 ? 11.705 9.729 -3.214 1.00 75.81 111 LEU A C 1
ATOM 897 O O . LEU A 1 111 ? 11.182 8.642 -2.967 1.00 75.81 111 LEU A O 1
ATOM 901 N N . LYS A 1 112 ? 12.590 10.293 -2.388 1.00 78.75 112 LYS A N 1
ATOM 902 C CA . LYS A 1 112 ? 12.978 9.701 -1.108 1.00 78.75 112 LYS A CA 1
ATOM 903 C C . LYS A 1 112 ? 11.819 9.721 -0.118 1.00 78.75 112 LYS A C 1
ATOM 905 O O . LYS A 1 112 ? 11.607 8.715 0.554 1.00 78.75 112 LYS A O 1
ATOM 910 N N . ASP A 1 113 ? 11.071 10.813 -0.052 1.00 78.00 113 ASP A N 1
ATOM 911 C CA . ASP A 1 113 ? 9.903 10.930 0.819 1.00 78.00 113 ASP A CA 1
ATOM 912 C C . ASP A 1 113 ? 8.804 9.949 0.403 1.00 78.00 113 ASP A C 1
ATOM 914 O O . ASP A 1 113 ? 8.322 9.187 1.241 1.00 78.00 113 ASP A O 1
ATOM 918 N N . LEU A 1 114 ? 8.516 9.847 -0.898 1.00 73.88 114 LEU A N 1
ATOM 919 C CA . LEU A 1 114 ? 7.579 8.857 -1.431 1.00 73.88 114 LEU A CA 1
ATOM 920 C C . LEU A 1 114 ? 8.040 7.419 -1.145 1.00 73.88 114 LEU A C 1
ATOM 922 O O . LEU A 1 114 ? 7.244 6.566 -0.759 1.00 73.88 114 LEU A O 1
ATOM 926 N N . CYS A 1 115 ? 9.334 7.133 -1.305 1.00 70.12 115 CYS A N 1
ATOM 927 C CA . CYS A 1 115 ? 9.897 5.813 -1.024 1.00 70.12 115 CYS A CA 1
ATOM 928 C C . CYS A 1 115 ? 9.822 5.469 0.471 1.00 70.12 115 CYS A C 1
ATOM 930 O O . CYS A 1 115 ? 9.527 4.327 0.826 1.00 70.12 115 CYS A O 1
ATOM 932 N N . ASN A 1 116 ? 10.031 6.449 1.353 1.00 76.31 116 ASN A N 1
ATOM 933 C CA . ASN A 1 116 ? 9.847 6.282 2.793 1.00 76.31 116 ASN A CA 1
ATOM 934 C C . ASN A 1 116 ? 8.376 6.017 3.137 1.00 76.31 116 ASN A C 1
ATOM 936 O O . ASN A 1 116 ? 8.096 5.136 3.947 1.00 76.31 116 ASN A O 1
ATOM 940 N N . GLU A 1 117 ? 7.441 6.736 2.513 1.00 75.75 117 GLU A N 1
ATOM 941 C CA . GLU A 1 117 ? 6.001 6.553 2.709 1.00 75.75 117 GLU A CA 1
ATOM 942 C C . GLU A 1 117 ? 5.547 5.161 2.244 1.00 75.75 117 GLU A C 1
ATOM 944 O O . GLU A 1 117 ? 4.904 4.431 3.000 1.00 75.75 117 GLU A O 1
ATOM 949 N N . VAL A 1 118 ? 5.974 4.730 1.052 1.00 73.31 118 VAL A N 1
ATOM 950 C CA . VAL A 1 118 ? 5.715 3.372 0.552 1.00 73.31 118 VAL A CA 1
ATOM 951 C C . VAL A 1 118 ? 6.382 2.320 1.429 1.00 73.31 118 VAL A C 1
ATOM 953 O O . VAL A 1 118 ? 5.753 1.316 1.737 1.00 73.31 118 VAL A O 1
ATOM 956 N N . SER A 1 119 ? 7.616 2.536 1.889 1.00 70.56 119 SER A N 1
ATOM 957 C CA . SER A 1 119 ? 8.299 1.597 2.790 1.00 70.56 119 SER A CA 1
ATOM 958 C C . SER A 1 119 ? 7.581 1.478 4.133 1.00 70.56 119 SER A C 1
ATOM 960 O O . SER A 1 119 ? 7.463 0.375 4.670 1.00 70.56 119 SER A O 1
ATOM 962 N N . LYS A 1 120 ? 7.058 2.590 4.663 1.00 79.50 120 LYS A N 1
ATOM 963 C CA . LYS A 1 120 ? 6.248 2.618 5.883 1.00 79.50 120 LYS A CA 1
ATOM 964 C C . LYS A 1 120 ? 4.959 1.823 5.687 1.00 79.50 120 LYS A C 1
ATOM 966 O O . LYS A 1 120 ? 4.739 0.863 6.420 1.00 79.50 120 LYS A O 1
ATOM 971 N N . TYR A 1 121 ? 4.165 2.148 4.665 1.00 74.00 121 TYR A N 1
ATOM 972 C CA . TYR A 1 121 ? 2.934 1.411 4.376 1.00 74.00 121 TYR A CA 1
ATOM 973 C C . TYR A 1 121 ? 3.204 -0.053 4.047 1.00 74.00 121 TYR A C 1
ATOM 975 O O . TYR A 1 121 ? 2.469 -0.912 4.505 1.00 74.00 121 TYR A O 1
ATOM 983 N N . SER A 1 122 ? 4.272 -0.366 3.317 1.00 69.31 122 SER A N 1
ATOM 984 C CA . SER A 1 122 ? 4.675 -1.742 3.031 1.00 69.31 122 SER A CA 1
ATOM 985 C C . SER A 1 122 ? 5.059 -2.492 4.300 1.00 69.31 122 SER A C 1
ATOM 987 O O . SER A 1 122 ? 4.749 -3.670 4.398 1.00 69.31 122 SER A O 1
ATOM 989 N N . SER A 1 123 ? 5.715 -1.848 5.267 1.00 69.19 123 SER A N 1
ATOM 990 C CA . SER A 1 123 ? 6.078 -2.477 6.544 1.00 69.19 123 SER A CA 1
ATOM 991 C C . SER A 1 123 ? 4.849 -2.686 7.429 1.00 69.19 123 SER A C 1
ATOM 993 O O . SER A 1 123 ? 4.703 -3.741 8.044 1.00 69.19 123 SER A O 1
ATOM 995 N N . GLU A 1 124 ? 3.933 -1.715 7.457 1.00 71.94 124 GLU A N 1
ATOM 996 C CA . GLU A 1 124 ? 2.634 -1.837 8.126 1.00 71.94 124 GLU A CA 1
ATOM 997 C C . GLU A 1 124 ? 1.793 -2.942 7.479 1.00 71.94 124 GLU A C 1
ATOM 999 O O . GLU A 1 124 ? 1.277 -3.800 8.184 1.00 71.94 124 GLU A O 1
ATOM 1004 N N . LEU A 1 125 ? 1.726 -2.988 6.144 1.00 66.94 125 LEU A N 1
ATOM 1005 C CA . LEU A 1 125 ? 1.045 -4.032 5.378 1.00 66.94 125 LEU A CA 1
ATOM 1006 C C . LEU A 1 125 ? 1.700 -5.396 5.573 1.00 66.94 125 LEU A C 1
ATOM 1008 O O . LEU A 1 125 ? 1.001 -6.373 5.785 1.00 66.94 125 LEU A O 1
ATOM 1012 N N . GLN A 1 126 ? 3.028 -5.488 5.542 1.00 64.75 126 GLN A N 1
ATOM 1013 C CA . GLN A 1 126 ? 3.743 -6.736 5.785 1.00 64.75 126 GLN A CA 1
ATOM 1014 C C . GLN A 1 126 ? 3.487 -7.222 7.205 1.00 64.75 126 GLN A C 1
ATOM 1016 O O . GLN A 1 126 ? 3.196 -8.399 7.395 1.00 64.75 126 GLN A O 1
ATOM 1021 N N . THR A 1 127 ? 3.515 -6.330 8.195 1.00 69.88 127 THR A N 1
ATOM 1022 C CA . THR A 1 127 ? 3.115 -6.663 9.565 1.00 69.88 127 THR A CA 1
ATOM 1023 C C . THR A 1 127 ? 1.673 -7.152 9.581 1.00 69.88 127 THR A C 1
ATOM 1025 O O . THR A 1 127 ? 1.448 -8.200 10.169 1.00 69.88 127 THR A O 1
ATOM 1028 N N . LEU A 1 128 ? 0.768 -6.471 8.858 1.00 63.81 128 LEU A N 1
ATOM 1029 C CA . LEU A 1 128 ? -0.651 -6.795 8.620 1.00 63.81 128 LEU A CA 1
ATOM 1030 C C . LEU A 1 128 ? -0.919 -8.003 7.705 1.00 63.81 128 LEU A C 1
ATOM 1032 O O . LEU A 1 128 ? -2.081 -8.351 7.503 1.00 63.81 128 LEU A O 1
ATOM 1036 N N . PHE A 1 129 ? 0.105 -8.641 7.139 1.00 62.56 129 PHE A N 1
ATOM 1037 C CA . PHE A 1 129 ? -0.037 -9.835 6.299 1.00 62.56 129 PHE A CA 1
ATOM 1038 C C . PHE A 1 129 ? 0.845 -11.007 6.761 1.00 62.56 129 PHE A C 1
ATOM 1040 O O . PHE A 1 129 ? 0.619 -12.141 6.362 1.00 62.56 129 PHE A O 1
ATOM 1047 N N . SER A 1 130 ? 1.796 -10.793 7.674 1.00 63.28 130 SER A N 1
ATOM 1048 C CA . SER A 1 130 ? 2.670 -11.848 8.223 1.00 63.28 130 SER A CA 1
ATOM 1049 C C . SER A 1 130 ? 1.962 -12.848 9.155 1.00 63.28 130 SER A C 1
ATOM 1051 O O . SER A 1 130 ? 2.579 -13.813 9.590 1.00 63.28 130 SER A O 1
ATOM 1053 N N . ARG A 1 131 ? 0.679 -12.636 9.468 1.00 62.47 131 ARG A N 1
ATOM 1054 C CA . ARG A 1 131 ? -0.182 -13.497 10.296 1.00 62.47 131 ARG A CA 1
ATOM 1055 C C . ARG A 1 131 ? -1.314 -14.105 9.465 1.00 62.47 131 ARG A C 1
ATOM 1057 O O . ARG A 1 131 ? -2.467 -14.130 9.884 1.00 62.47 131 ARG A O 1
ATOM 1064 N N . PHE A 1 132 ? -1.019 -14.551 8.246 1.00 64.50 132 PHE A N 1
ATOM 1065 C CA . PHE A 1 132 ? -1.910 -15.527 7.626 1.00 64.50 132 PHE A CA 1
ATOM 1066 C C . PHE A 1 132 ? -1.793 -16.814 8.438 1.00 64.50 132 PHE A C 1
ATOM 1068 O O . PHE A 1 132 ? -0.763 -17.481 8.400 1.00 64.50 132 PHE A O 1
ATOM 1075 N N . GLU A 1 133 ? -2.822 -17.100 9.231 1.00 66.38 133 GLU A N 1
ATOM 1076 C CA . GLU A 1 133 ? -2.883 -18.296 10.077 1.00 66.38 133 GLU A CA 1
ATOM 1077 C C . GLU A 1 133 ? -2.931 -19.563 9.223 1.00 66.38 133 GLU A C 1
ATOM 1079 O O . GLU A 1 133 ? -2.380 -20.588 9.608 1.00 66.38 133 GLU A O 1
ATOM 1084 N N . ASP A 1 134 ? -3.512 -19.456 8.027 1.00 76.62 134 ASP A N 1
ATOM 1085 C CA . ASP A 1 134 ? -3.667 -20.552 7.088 1.00 76.62 134 ASP A CA 1
ATOM 1086 C C . ASP A 1 134 ? -3.304 -20.085 5.677 1.00 76.62 134 ASP A C 1
ATOM 1088 O O . ASP A 1 134 ? -3.992 -19.245 5.099 1.00 76.62 134 ASP A O 1
ATOM 1092 N N . CYS A 1 135 ? -2.257 -20.669 5.094 1.00 81.31 135 CYS A N 1
ATOM 1093 C CA . CYS A 1 135 ? -1.937 -20.547 3.674 1.00 81.31 135 CYS A CA 1
ATOM 1094 C C . CYS A 1 135 ? -1.821 -21.952 3.079 1.00 81.31 135 CYS A C 1
ATOM 1096 O O . CYS A 1 135 ? -1.090 -22.795 3.601 1.00 81.31 135 CYS A O 1
ATOM 1098 N N . ARG A 1 136 ? -2.586 -22.236 2.023 1.00 85.25 136 ARG A N 1
ATOM 1099 C CA . ARG A 1 136 ? -2.663 -23.559 1.397 1.00 85.25 136 ARG A CA 1
ATOM 1100 C C . ARG A 1 136 ? -2.601 -23.437 -0.115 1.00 85.25 136 ARG A C 1
ATOM 1102 O O . ARG A 1 136 ? -3.378 -22.701 -0.717 1.00 85.25 136 ARG A O 1
ATOM 1109 N N . GLU A 1 137 ? -1.721 -24.222 -0.714 1.00 87.06 137 GLU A N 1
ATOM 1110 C CA . GLU A 1 137 ? -1.713 -24.473 -2.150 1.00 87.06 137 GLU A CA 1
ATOM 1111 C C . GLU A 1 137 ? -2.733 -25.569 -2.483 1.00 87.06 137 GLU A C 1
ATOM 1113 O O . GLU A 1 137 ? -2.855 -26.565 -1.764 1.00 87.06 137 GLU A O 1
ATOM 1118 N N . ARG A 1 138 ? -3.499 -25.381 -3.557 1.00 86.00 138 ARG A N 1
ATOM 1119 C CA . ARG A 1 138 ? -4.448 -26.362 -4.084 1.00 86.00 138 ARG A CA 1
ATOM 1120 C C . ARG A 1 138 ? -4.259 -26.480 -5.588 1.00 86.00 138 ARG A C 1
ATOM 1122 O O . ARG A 1 138 ? -4.230 -25.470 -6.285 1.00 86.00 138 ARG A O 1
ATOM 1129 N N . ALA A 1 139 ? -4.192 -27.708 -6.088 1.00 86.31 139 ALA A N 1
ATOM 1130 C CA . ALA A 1 139 ? -4.310 -27.951 -7.519 1.00 86.31 139 ALA A CA 1
ATOM 1131 C C . ALA A 1 139 ? -5.754 -27.667 -7.969 1.00 86.31 139 ALA A C 1
ATOM 1133 O O . ALA A 1 139 ? -6.706 -28.069 -7.296 1.00 86.31 139 ALA A O 1
ATOM 1134 N N . ILE A 1 140 ? -5.898 -26.972 -9.094 1.00 85.56 140 ILE A N 1
ATOM 1135 C CA . ILE A 1 140 ? -7.160 -26.787 -9.824 1.00 85.56 140 ILE A CA 1
ATOM 1136 C C . ILE A 1 140 ? -7.010 -27.435 -11.210 1.00 85.56 140 ILE A C 1
ATOM 1138 O O . ILE A 1 140 ? -5.887 -27.720 -11.620 1.00 85.56 140 ILE A O 1
ATOM 1142 N N . GLU A 1 141 ? -8.113 -27.712 -11.915 1.00 85.50 141 GLU A N 1
ATOM 1143 C CA . GLU A 1 141 ? -8.098 -28.498 -13.169 1.00 85.50 141 GLU A CA 1
ATOM 1144 C C . GLU A 1 141 ? -7.063 -28.019 -14.201 1.00 85.50 141 GLU A C 1
ATOM 1146 O O . GLU A 1 141 ? -6.448 -28.838 -14.881 1.00 85.50 141 GLU A O 1
ATOM 1151 N N . ASP A 1 142 ? -6.837 -26.710 -14.290 1.00 85.38 142 ASP A N 1
ATOM 1152 C CA . ASP A 1 142 ? -5.977 -26.058 -15.275 1.00 85.38 142 ASP A CA 1
ATOM 1153 C C . ASP A 1 142 ? -4.881 -25.182 -14.638 1.00 85.38 142 ASP A C 1
ATOM 1155 O O . ASP A 1 142 ? -4.370 -24.259 -15.274 1.00 85.38 142 ASP A O 1
ATOM 1159 N N . GLY A 1 143 ? -4.490 -25.437 -13.384 1.00 86.19 143 GLY A N 1
ATOM 1160 C CA . GLY A 1 143 ? -3.505 -24.588 -12.717 1.00 86.19 143 GLY A CA 1
ATOM 1161 C C . GLY A 1 143 ? -3.317 -24.826 -11.223 1.00 86.19 143 GLY A C 1
ATOM 1162 O O . GLY A 1 143 ? -3.562 -25.907 -10.689 1.00 86.19 143 GLY A O 1
ATOM 1163 N N . VAL A 1 144 ? -2.874 -23.776 -10.534 1.00 89.06 144 VAL A N 1
ATOM 1164 C CA . VAL A 1 144 ? -2.638 -23.786 -9.084 1.00 89.06 144 VAL A CA 1
ATOM 1165 C C . VAL A 1 144 ? -3.361 -22.614 -8.439 1.00 89.06 144 VAL A C 1
ATOM 1167 O O . VAL A 1 144 ? -3.324 -21.493 -8.945 1.00 89.06 144 VAL A O 1
ATOM 1170 N N . ALA A 1 145 ? -4.000 -22.868 -7.302 1.00 89.12 145 ALA A N 1
ATOM 1171 C CA . ALA A 1 145 ? -4.609 -21.860 -6.454 1.00 89.12 145 ALA A CA 1
ATOM 1172 C C . ALA A 1 145 ? -3.859 -21.767 -5.121 1.00 89.12 145 ALA A C 1
ATOM 1174 O O . ALA A 1 145 ? -3.788 -22.735 -4.364 1.00 89.12 145 ALA A O 1
ATOM 1175 N N . LEU A 1 146 ? -3.343 -20.587 -4.798 1.00 89.81 146 LEU A N 1
ATOM 1176 C CA . LEU A 1 146 ? -2.890 -20.249 -3.456 1.00 89.81 146 LEU A CA 1
ATOM 1177 C C . LEU A 1 146 ? -4.070 -19.629 -2.710 1.00 89.81 146 LEU A C 1
ATOM 1179 O O . LEU A 1 146 ? -4.572 -18.596 -3.138 1.00 89.81 146 LEU A O 1
ATOM 1183 N N . VAL A 1 147 ? -4.517 -20.240 -1.617 1.00 88.56 147 VAL A N 1
ATOM 1184 C CA . VAL A 1 147 ? -5.634 -19.752 -0.794 1.00 88.56 147 VAL A CA 1
ATOM 1185 C C . VAL A 1 147 ? -5.116 -19.415 0.594 1.00 88.56 147 VAL A C 1
ATOM 1187 O O . VAL A 1 147 ? -4.390 -20.214 1.186 1.00 88.56 147 VAL A O 1
ATOM 1190 N N . TRP A 1 148 ? -5.530 -18.279 1.145 1.00 88.31 148 TRP A N 1
ATOM 1191 C CA . TRP A 1 148 ? -5.153 -17.886 2.499 1.00 88.31 148 TRP A CA 1
ATOM 1192 C C . TRP A 1 148 ? -6.323 -17.325 3.302 1.00 88.31 148 TRP A C 1
ATOM 1194 O O . TRP A 1 148 ? -7.297 -16.797 2.755 1.00 88.31 148 TRP A O 1
ATOM 1204 N N . SER A 1 149 ? -6.191 -17.407 4.622 1.00 89.88 149 SER A N 1
ATOM 1205 C CA . SER A 1 149 ? -7.041 -16.722 5.591 1.00 89.88 149 SER A CA 1
ATOM 1206 C C . SER A 1 149 ? -6.245 -16.297 6.823 1.00 89.88 149 SER A C 1
ATOM 1208 O O . SER A 1 149 ? -5.209 -16.879 7.142 1.00 89.88 149 SER A O 1
ATOM 1210 N N . GLY A 1 150 ? -6.725 -15.275 7.523 1.00 87.50 150 GLY A N 1
ATOM 1211 C CA . GLY A 1 150 ? -6.160 -14.860 8.801 1.00 87.50 150 GLY A CA 1
ATOM 1212 C C . GLY A 1 150 ? -7.031 -13.840 9.517 1.00 87.50 150 GLY A C 1
ATOM 1213 O O . GLY A 1 150 ? -7.812 -13.119 8.889 1.00 87.50 150 GLY A O 1
ATOM 1214 N N . VAL A 1 151 ? -6.864 -13.784 10.833 1.00 88.25 151 VAL A N 1
ATOM 1215 C CA . VAL A 1 151 ? -7.532 -12.836 11.726 1.00 88.25 151 VAL A CA 1
ATOM 1216 C C . VAL A 1 151 ? -6.518 -11.820 12.247 1.00 88.25 151 VAL A C 1
ATOM 1218 O O . VAL A 1 151 ? -5.351 -12.134 12.480 1.00 88.25 151 VAL A O 1
ATOM 1221 N N . TRP A 1 152 ? -6.958 -10.571 12.377 1.00 84.94 152 TRP A N 1
ATOM 1222 C CA . TRP A 1 152 ? -6.077 -9.433 12.610 1.00 84.94 152 TRP A CA 1
ATOM 1223 C C . TRP A 1 152 ? -6.681 -8.437 13.587 1.00 84.94 152 TRP A C 1
ATOM 1225 O O . TRP A 1 152 ? -7.606 -7.722 13.220 1.00 84.94 152 TRP A O 1
ATOM 1235 N N . ASP A 1 153 ? -6.111 -8.314 14.783 1.00 87.81 153 ASP A N 1
ATOM 1236 C CA . ASP A 1 153 ? -6.453 -7.217 15.692 1.00 87.81 153 ASP A CA 1
ATOM 1237 C C . ASP A 1 153 ? -5.906 -5.893 15.146 1.00 87.81 153 ASP A C 1
ATOM 1239 O O . ASP A 1 153 ? -4.690 -5.707 15.019 1.00 87.81 153 ASP A O 1
ATOM 1243 N N . VAL A 1 154 ? -6.797 -4.957 14.823 1.00 85.19 154 VAL A N 1
ATOM 1244 C CA . VAL A 1 154 ? -6.409 -3.624 14.359 1.00 85.19 154 VAL A CA 1
ATOM 1245 C C . VAL A 1 154 ? -6.477 -2.665 15.530 1.00 85.19 154 VAL A C 1
ATOM 1247 O O . VAL A 1 154 ? -7.551 -2.307 16.000 1.00 85.19 154 VAL A O 1
ATOM 1250 N N . ILE A 1 155 ? -5.302 -2.234 15.982 1.00 86.94 155 ILE A N 1
ATOM 1251 C CA . ILE A 1 155 ? -5.160 -1.242 17.055 1.00 86.94 155 ILE A CA 1
ATOM 1252 C C . ILE A 1 155 ? -4.912 0.146 16.455 1.00 86.94 155 ILE A C 1
ATOM 1254 O O . ILE A 1 155 ? -5.482 1.138 16.904 1.00 86.94 155 ILE A O 1
ATOM 1258 N N . GLU A 1 156 ? -4.079 0.225 15.417 1.00 88.12 156 GLU A N 1
ATOM 1259 C CA . GLU A 1 156 ? -3.765 1.464 14.710 1.00 88.12 156 GLU A CA 1
ATOM 1260 C C . GLU A 1 156 ? -3.410 1.168 13.248 1.00 88.12 156 GLU A C 1
ATOM 1262 O O . GLU A 1 156 ? -2.676 0.221 12.963 1.00 88.12 156 GLU A O 1
ATOM 1267 N N . TYR A 1 157 ? -3.922 1.974 12.318 1.00 82.62 157 TYR A N 1
ATOM 1268 C CA . TYR A 1 157 ? -3.563 1.905 10.903 1.00 82.62 157 TYR A CA 1
ATOM 1269 C C . TYR A 1 157 ? -3.650 3.290 10.260 1.00 82.62 157 TYR A C 1
ATOM 1271 O O . TYR A 1 157 ? -4.619 4.020 10.467 1.00 82.62 157 TYR A O 1
ATOM 1279 N N . GLY A 1 158 ? -2.621 3.682 9.501 1.00 78.94 158 GLY A N 1
ATOM 1280 C CA . GLY A 1 158 ? -2.568 5.004 8.869 1.00 78.94 158 GLY A CA 1
ATOM 1281 C C . GLY A 1 158 ? -2.649 6.182 9.852 1.00 78.94 158 GLY A C 1
ATOM 1282 O O . GLY A 1 158 ? -3.152 7.240 9.485 1.00 78.94 158 GLY A O 1
ATOM 1283 N N . GLY A 1 159 ? -2.180 6.001 11.093 1.00 82.44 159 GLY A N 1
ATOM 1284 C CA . GLY A 1 159 ? -2.236 7.008 12.163 1.00 82.44 159 GLY A CA 1
ATOM 1285 C C . GLY A 1 159 ? -3.603 7.157 12.840 1.00 82.44 159 GLY A C 1
ATOM 1286 O O . GLY A 1 159 ? -3.778 8.043 13.675 1.00 82.44 159 GLY A O 1
ATOM 1287 N N . VAL A 1 160 ? -4.575 6.310 12.491 1.00 85.38 160 VAL A N 1
ATOM 1288 C CA . VAL A 1 160 ? -5.891 6.254 13.132 1.00 85.38 160 VAL A CA 1
ATOM 1289 C C . VAL A 1 160 ? -5.944 5.051 14.058 1.00 85.38 160 VAL A C 1
ATOM 1291 O O . VAL A 1 160 ? -5.557 3.951 13.666 1.00 85.38 160 VAL A O 1
ATOM 1294 N N . LYS A 1 161 ? -6.447 5.256 15.277 1.00 89.06 161 LYS A N 1
ATOM 1295 C CA . LYS A 1 161 ? -6.652 4.188 16.256 1.00 89.06 161 LYS A CA 1
ATOM 1296 C C . LYS A 1 161 ? -8.025 3.554 16.089 1.00 89.06 161 LYS A C 1
ATOM 1298 O O . LYS A 1 161 ? -9.005 4.259 15.868 1.00 89.06 161 LYS A O 1
ATOM 1303 N N . PHE A 1 162 ? -8.074 2.241 16.250 1.00 90.38 162 PHE A N 1
ATOM 1304 C CA . PHE A 1 162 ? -9.287 1.436 16.178 1.00 90.38 162 PHE A CA 1
ATOM 1305 C C . PHE A 1 162 ? -9.501 0.738 17.521 1.00 90.38 162 PHE A C 1
ATOM 1307 O O . PHE A 1 162 ? -8.542 0.395 18.216 1.00 90.38 162 PHE A O 1
ATOM 1314 N N . CYS A 1 163 ? -10.760 0.582 17.918 1.00 91.44 163 CYS A N 1
ATOM 1315 C CA . CYS A 1 163 ? -11.130 0.038 19.220 1.00 91.44 163 CYS A CA 1
ATOM 1316 C C . CYS A 1 163 ? -11.943 -1.238 19.022 1.00 91.44 163 CYS A C 1
ATOM 1318 O O . CYS A 1 163 ? -13.012 -1.185 18.414 1.00 91.44 163 CYS A O 1
ATOM 1320 N N . GLY A 1 164 ? -11.430 -2.363 19.532 1.00 91.00 164 GLY A N 1
ATOM 1321 C CA . GLY A 1 164 ? -12.124 -3.654 19.507 1.00 91.00 164 GLY A CA 1
ATOM 1322 C C . GLY A 1 164 ? -12.457 -4.159 18.101 1.00 91.00 164 GLY A C 1
ATOM 1323 O O . GLY A 1 164 ? -13.476 -4.819 17.934 1.00 91.00 164 GLY A O 1
ATOM 1324 N N . MET A 1 165 ? -11.660 -3.800 17.084 1.00 92.94 165 MET A N 1
ATOM 1325 C CA . MET A 1 165 ? -11.874 -4.218 15.6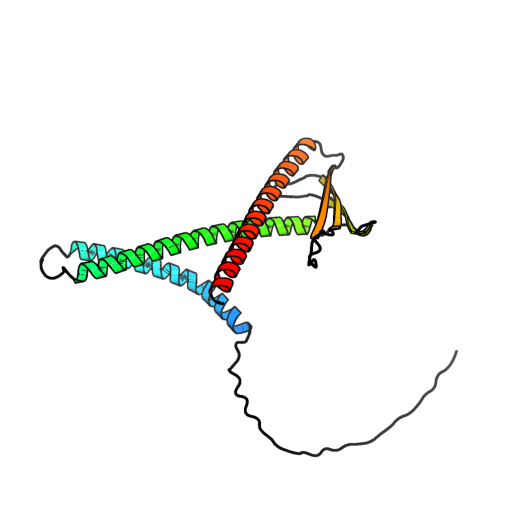95 1.00 92.94 165 MET A CA 1
ATOM 1326 C C . MET A 1 165 ? -10.887 -5.316 15.295 1.00 92.94 165 MET A C 1
ATOM 1328 O O . MET A 1 165 ? -9.669 -5.125 15.333 1.00 92.94 165 MET A O 1
ATOM 1332 N N . GLN A 1 166 ? -11.430 -6.430 14.819 1.00 92.12 166 GLN A N 1
ATOM 1333 C CA . GLN A 1 166 ? -10.706 -7.500 14.152 1.00 92.12 166 GLN A CA 1
ATOM 1334 C C . GLN A 1 166 ? -11.008 -7.495 12.656 1.00 92.12 166 GLN A C 1
ATOM 1336 O O . GLN A 1 166 ? -12.140 -7.284 12.234 1.00 92.12 166 GLN A O 1
ATOM 1341 N N . LEU A 1 167 ? -10.002 -7.752 11.828 1.00 90.50 167 LEU A N 1
ATOM 1342 C CA . LEU A 1 167 ? -10.183 -7.975 10.399 1.00 90.50 167 LEU A CA 1
ATOM 1343 C C . LEU A 1 167 ? -10.001 -9.449 10.089 1.00 90.50 167 LEU A C 1
ATOM 1345 O O . LEU A 1 167 ? -8.913 -10.006 10.228 1.00 90.50 167 LEU A O 1
ATOM 1349 N N . HIS A 1 168 ? -11.065 -10.064 9.601 1.00 91.50 168 HIS A N 1
ATOM 1350 C CA . HIS A 1 168 ? -11.020 -11.399 9.039 1.00 91.50 168 HIS A CA 1
ATOM 1351 C C . HIS A 1 168 ? -10.716 -11.252 7.555 1.00 91.50 168 HIS A C 1
ATOM 1353 O O . HIS A 1 168 ? -11.543 -10.770 6.777 1.00 91.50 168 HIS A O 1
ATOM 1359 N N . LYS A 1 169 ? -9.503 -11.630 7.162 1.00 88.56 169 LYS A N 1
ATOM 1360 C CA . LYS A 1 169 ? -9.067 -11.596 5.770 1.00 88.56 169 LYS A CA 1
ATOM 1361 C C . LYS A 1 169 ? -9.061 -12.991 5.190 1.00 88.56 169 LYS A C 1
ATOM 1363 O O . LYS A 1 169 ? -8.599 -13.936 5.823 1.00 88.56 169 LYS A O 1
ATOM 1368 N N . ARG A 1 170 ? -9.507 -13.101 3.947 1.00 90.94 170 ARG A N 1
ATOM 1369 C CA . ARG A 1 170 ? -9.341 -14.301 3.131 1.00 90.94 170 ARG A CA 1
ATOM 1370 C C . ARG A 1 170 ? -9.154 -13.923 1.681 1.00 90.94 170 ARG A C 1
ATOM 1372 O O . ARG A 1 170 ? -9.546 -12.840 1.258 1.00 90.94 170 ARG A O 1
ATOM 1379 N N . GLY A 1 171 ? -8.520 -14.796 0.927 1.00 89.75 171 GLY A N 1
ATOM 1380 C CA . GLY A 1 171 ? -8.318 -14.552 -0.484 1.00 89.75 171 GLY A CA 1
ATOM 1381 C C . GLY A 1 171 ? -7.693 -15.731 -1.186 1.00 89.75 171 GLY A C 1
ATOM 1382 O O . GLY A 1 171 ? -7.337 -16.738 -0.567 1.00 89.75 171 GLY A O 1
ATOM 1383 N N . PHE A 1 172 ? -7.597 -15.594 -2.499 1.00 89.50 172 PHE A N 1
ATOM 1384 C CA . PHE A 1 172 ? -6.911 -16.556 -3.332 1.00 89.50 172 PHE A CA 1
ATOM 1385 C C . PHE A 1 172 ? -6.222 -15.883 -4.518 1.00 89.50 172 PHE A C 1
ATOM 1387 O O . PHE A 1 172 ? -6.683 -14.856 -5.014 1.00 89.50 172 PHE A O 1
ATOM 1394 N N . VAL A 1 173 ? -5.127 -16.487 -4.977 1.00 90.69 173 VAL A N 1
ATOM 1395 C CA . VAL A 1 173 ? -4.507 -16.249 -6.284 1.00 90.69 173 VAL A CA 1
ATOM 1396 C C . VAL A 1 173 ? -4.626 -17.550 -7.059 1.00 90.69 173 VAL A C 1
ATOM 1398 O O . VAL A 1 173 ? -4.152 -18.577 -6.580 1.00 90.69 173 VAL A O 1
ATOM 1401 N N . THR A 1 174 ? -5.213 -17.521 -8.251 1.00 90.06 174 THR A N 1
ATOM 1402 C CA . THR A 1 174 ? -5.123 -18.633 -9.201 1.00 90.06 174 THR A CA 1
ATOM 1403 C C . THR A 1 174 ? -4.166 -18.287 -10.331 1.00 90.06 174 THR A C 1
ATOM 1405 O O . THR A 1 174 ? -4.160 -17.168 -10.846 1.00 90.06 174 THR A O 1
ATOM 1408 N N . LEU A 1 175 ? -3.331 -19.259 -10.688 1.00 89.56 175 LEU A N 1
ATOM 1409 C CA . LEU A 1 175 ? -2.369 -19.194 -11.778 1.00 89.56 175 LEU A CA 1
ATOM 1410 C C . LEU A 1 175 ? -2.733 -20.273 -12.788 1.00 89.56 175 LEU A C 1
ATOM 1412 O O . LEU A 1 175 ? -2.669 -21.461 -12.466 1.00 89.56 175 LEU A O 1
ATOM 1416 N N . ARG A 1 176 ? -3.099 -19.861 -14.002 1.00 88.19 176 ARG A N 1
ATOM 1417 C CA . ARG A 1 176 ? -3.516 -20.769 -15.077 1.00 88.19 176 ARG A CA 1
ATOM 1418 C C . ARG A 1 176 ? -2.674 -20.547 -16.332 1.00 88.19 176 ARG A C 1
ATOM 1420 O O . ARG A 1 176 ? -2.589 -19.406 -16.796 1.00 88.19 176 ARG A O 1
ATOM 1427 N N . PRO A 1 177 ? -2.024 -21.578 -16.898 1.00 84.62 177 PRO A N 1
ATOM 1428 C CA . PRO A 1 177 ? -1.329 -21.448 -18.169 1.00 84.62 177 PRO A CA 1
ATOM 1429 C C . PRO A 1 177 ? -2.318 -21.141 -19.295 1.00 84.62 177 PRO A C 1
ATOM 1431 O O . PRO A 1 177 ? -3.364 -21.769 -19.421 1.00 84.62 177 PRO A O 1
ATOM 1434 N N . VAL A 1 178 ? -1.960 -20.195 -20.154 1.00 84.12 178 VAL A N 1
ATOM 1435 C CA . VAL A 1 178 ? -2.707 -19.850 -21.360 1.00 84.12 178 VAL A CA 1
ATOM 1436 C C . VAL A 1 178 ? -1.854 -20.229 -22.559 1.00 84.12 178 VAL A C 1
ATOM 1438 O O . VAL A 1 178 ? -0.841 -19.585 -22.864 1.00 84.12 178 VAL A O 1
ATOM 1441 N N . CYS A 1 179 ? -2.280 -21.279 -23.259 1.00 72.62 179 CYS A N 1
ATOM 1442 C CA . CYS A 1 179 ? -1.738 -21.614 -24.565 1.00 72.62 179 CYS A CA 1
ATOM 1443 C C . CYS A 1 179 ? -2.123 -20.503 -25.541 1.00 72.62 179 CYS A C 1
ATOM 1445 O O . CYS A 1 179 ? -3.303 -20.269 -25.802 1.00 72.62 179 CYS A O 1
ATOM 1447 N N . ARG A 1 180 ? -1.132 -19.814 -26.106 1.00 68.44 180 ARG A N 1
ATOM 1448 C CA . ARG A 1 180 ? -1.375 -19.045 -27.327 1.00 68.44 180 ARG A CA 1
ATOM 1449 C C . ARG A 1 180 ? -1.419 -20.032 -28.501 1.00 68.44 180 ARG A C 1
ATOM 1451 O O . ARG A 1 180 ? -0.866 -21.118 -28.392 1.00 68.44 180 ARG A O 1
ATOM 1458 N N . GLN A 1 181 ? -2.095 -19.673 -29.593 1.00 64.19 181 GLN A N 1
ATOM 1459 C CA . GLN A 1 181 ? -2.014 -20.386 -30.876 1.00 64.19 181 GLN A CA 1
ATOM 1460 C C . GLN A 1 181 ? -1.280 -19.501 -31.890 1.00 64.19 181 GLN A C 1
ATOM 1462 O O . GLN A 1 181 ? -1.553 -18.303 -31.960 1.00 64.19 181 GLN A O 1
ATOM 1467 N N . GLY A 1 182 ? -0.295 -20.047 -32.608 1.00 63.41 182 GLY A N 1
ATOM 1468 C CA . GLY A 1 182 ? 0.486 -19.331 -33.625 1.00 63.41 182 GLY A CA 1
ATOM 1469 C C . GLY A 1 182 ? 1.809 -20.032 -33.995 1.00 63.41 182 GLY A C 1
ATOM 1470 O O . GLY A 1 182 ? 2.334 -20.799 -33.187 1.00 63.41 182 GLY A O 1
ATO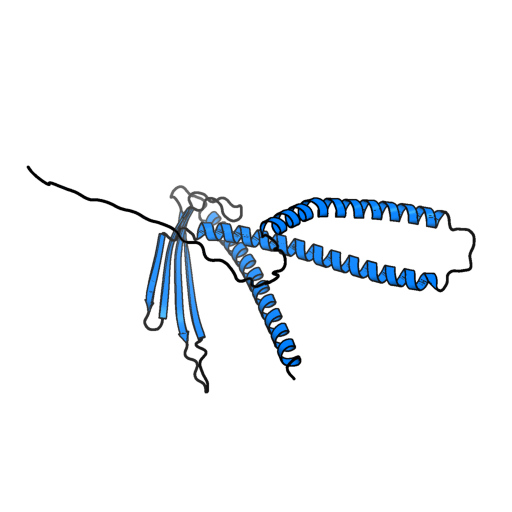M 1471 N N . PRO A 1 183 ? 2.376 -19.796 -35.197 1.00 51.03 183 PRO A N 1
ATOM 1472 C CA . PRO A 1 183 ? 3.614 -20.449 -35.633 1.00 51.03 183 PRO A CA 1
ATOM 1473 C C . PRO A 1 183 ? 4.828 -19.956 -34.819 1.00 51.03 183 PRO A C 1
ATOM 1475 O O . PRO A 1 183 ? 5.072 -18.754 -34.757 1.00 51.03 183 PRO A O 1
ATOM 1478 N N . GLY A 1 184 ? 5.598 -20.875 -34.213 1.00 63.78 184 GLY A N 1
ATOM 1479 C CA . GLY A 1 184 ? 6.861 -20.572 -33.504 1.00 63.78 184 GLY A CA 1
ATOM 1480 C C . GLY A 1 184 ? 6.786 -20.422 -31.973 1.00 63.78 184 GLY A C 1
ATOM 1481 O O . GLY A 1 184 ? 7.638 -19.765 -31.381 1.00 63.78 184 GLY A O 1
ATOM 1482 N N . GLN A 1 185 ? 5.779 -20.985 -31.302 1.00 58.69 185 GLN A N 1
ATOM 1483 C CA . GLN A 1 185 ? 5.494 -20.668 -29.896 1.00 58.69 185 GLN A CA 1
ATOM 1484 C C . GLN A 1 185 ? 6.325 -21.433 -28.851 1.00 58.69 185 GLN A C 1
ATOM 1486 O O . GLN A 1 185 ? 6.189 -22.642 -28.697 1.00 58.69 185 GLN A O 1
ATOM 1491 N N . GLN A 1 186 ? 7.088 -20.678 -28.049 1.00 54.75 186 GLN A N 1
ATOM 1492 C CA . GLN A 1 186 ? 7.539 -21.070 -26.700 1.00 54.75 186 GLN A CA 1
ATOM 1493 C C . GLN A 1 186 ? 7.028 -20.137 -25.583 1.00 54.75 186 GLN A C 1
ATOM 1495 O O . GLN A 1 186 ? 7.317 -20.368 -24.413 1.00 54.75 186 GLN A O 1
ATOM 1500 N N . SER A 1 187 ? 6.255 -19.093 -25.894 1.00 53.75 187 SER A N 1
ATOM 1501 C CA . SER A 1 187 ? 5.790 -18.157 -24.861 1.00 53.75 187 SER A CA 1
ATOM 1502 C C . SER A 1 187 ? 4.438 -18.580 -24.285 1.00 53.75 187 SER A C 1
ATOM 1504 O O . SER A 1 187 ? 3.386 -18.257 -24.840 1.00 53.75 187 SER A O 1
ATOM 1506 N N . THR A 1 188 ? 4.465 -19.277 -23.148 1.00 67.75 188 THR A N 1
ATOM 1507 C CA . THR A 1 188 ? 3.293 -19.526 -22.295 1.00 67.75 188 THR A CA 1
ATOM 1508 C C . THR A 1 188 ? 2.936 -18.240 -21.550 1.00 67.75 188 THR A C 1
ATOM 1510 O O . THR A 1 188 ? 3.755 -17.712 -20.801 1.00 67.75 188 THR A O 1
ATOM 1513 N N . SER A 1 189 ? 1.736 -17.697 -21.762 1.00 77.31 189 SER A N 1
ATOM 1514 C CA . SER A 1 189 ? 1.211 -16.643 -20.880 1.00 77.31 189 SER A CA 1
ATOM 1515 C C . SER A 1 189 ? 0.589 -17.298 -19.647 1.00 77.31 189 SER A C 1
ATOM 1517 O O . SER A 1 189 ? 0.102 -18.419 -19.748 1.00 77.31 189 SER A O 1
ATOM 1519 N N . THR A 1 190 ? 0.572 -16.616 -18.505 1.00 82.94 190 THR A N 1
ATOM 1520 C CA . THR A 1 190 ? -0.115 -17.098 -17.298 1.00 82.94 190 THR A CA 1
ATOM 1521 C C . THR A 1 190 ? -1.233 -16.126 -16.962 1.00 82.94 190 THR A C 1
ATOM 1523 O O . THR A 1 190 ? -0.982 -14.932 -16.798 1.00 82.94 190 THR A O 1
ATOM 1526 N N . LEU A 1 191 ? -2.464 -16.623 -16.881 1.00 85.50 191 LEU A N 1
ATOM 1527 C CA . LEU A 1 191 ? -3.582 -15.881 -16.321 1.00 85.50 191 LEU A CA 1
ATOM 1528 C C . LEU A 1 191 ? -3.433 -15.884 -14.801 1.00 85.50 191 LEU A C 1
ATOM 1530 O O . LEU A 1 191 ? -3.348 -16.947 -14.185 1.00 85.50 191 LEU A O 1
ATOM 1534 N N . VAL A 1 192 ? -3.389 -14.688 -14.223 1.00 87.75 192 VAL A N 1
ATOM 1535 C CA . VAL A 1 192 ? -3.379 -14.474 -12.778 1.00 87.75 192 VAL A CA 1
ATOM 1536 C C . VAL A 1 192 ? -4.724 -13.879 -12.399 1.00 87.75 192 VAL A C 1
ATOM 1538 O O . VAL A 1 192 ? -5.063 -12.786 -12.849 1.00 87.75 192 VAL A O 1
ATOM 1541 N N . GLU A 1 193 ? -5.490 -14.595 -11.589 1.00 90.12 193 GLU A N 1
ATOM 1542 C CA . GLU A 1 193 ? -6.751 -14.107 -11.036 1.00 90.12 193 GLU A CA 1
ATOM 1543 C C . GLU A 1 193 ? -6.630 -14.050 -9.520 1.00 90.12 193 GLU A C 1
ATOM 1545 O O . GLU A 1 193 ? -6.229 -15.024 -8.885 1.00 90.12 193 GLU A O 1
ATOM 1550 N N . THR A 1 194 ? -6.986 -12.907 -8.944 1.00 86.69 194 THR A N 1
ATOM 1551 C CA . THR A 1 194 ? -6.798 -12.658 -7.520 1.00 86.69 194 THR A CA 1
ATOM 1552 C C . THR A 1 194 ? -8.077 -12.125 -6.897 1.00 86.69 194 THR A C 1
ATOM 1554 O O . THR A 1 194 ? -8.677 -11.186 -7.416 1.00 86.69 194 THR A O 1
ATOM 1557 N N . ASN A 1 195 ? -8.464 -12.685 -5.754 1.00 89.38 195 ASN A N 1
ATOM 1558 C CA . ASN A 1 195 ? -9.590 -12.225 -4.951 1.00 89.38 195 ASN A CA 1
ATOM 1559 C C . ASN A 1 195 ? -9.137 -11.997 -3.504 1.00 89.38 195 ASN A C 1
ATOM 1561 O O . ASN A 1 195 ? -8.412 -12.816 -2.936 1.00 89.38 195 ASN A O 1
ATOM 1565 N N . PHE A 1 196 ? -9.590 -10.895 -2.911 1.00 86.62 196 PHE A N 1
ATOM 1566 C CA . PHE A 1 196 ? -9.387 -10.567 -1.509 1.00 86.62 196 PHE A CA 1
ATOM 1567 C C . PHE A 1 196 ? -10.709 -10.119 -0.889 1.00 86.62 196 PHE A C 1
ATOM 1569 O O . PHE A 1 196 ? -11.361 -9.204 -1.386 1.00 86.62 196 PHE A O 1
ATOM 1576 N N . GLU A 1 197 ? -11.047 -10.698 0.255 1.00 90.56 197 GLU A N 1
ATOM 1577 C CA . GLU A 1 197 ? -12.166 -10.292 1.094 1.00 90.56 197 GLU A CA 1
ATOM 1578 C C . GLU A 1 197 ? -11.634 -9.875 2.469 1.00 90.56 197 GLU A C 1
ATOM 1580 O O . GLU A 1 197 ? -10.748 -10.518 3.041 1.00 90.56 197 GLU A O 1
ATOM 1585 N N . THR A 1 198 ? -12.154 -8.769 2.998 1.00 89.06 198 THR A N 1
ATOM 1586 C CA . THR A 1 198 ? -11.835 -8.268 4.339 1.00 89.06 198 THR A CA 1
ATOM 1587 C C . THR A 1 198 ? -13.136 -7.971 5.065 1.00 89.06 198 THR A C 1
ATOM 1589 O O . THR A 1 198 ? -13.901 -7.116 4.627 1.00 89.06 198 THR A O 1
ATOM 1592 N N . ILE A 1 199 ? -13.372 -8.668 6.173 1.00 91.06 199 ILE A N 1
ATOM 1593 C CA . ILE A 1 199 ? -14.580 -8.538 6.988 1.00 91.06 199 ILE A CA 1
ATOM 1594 C C . ILE A 1 199 ? -14.187 -7.938 8.339 1.00 91.06 199 ILE A C 1
ATOM 1596 O O . ILE A 1 199 ? -13.417 -8.571 9.066 1.00 91.06 199 ILE A O 1
ATOM 1600 N N . PRO A 1 200 ? -14.682 -6.741 8.689 1.00 92.25 200 PRO A N 1
ATOM 1601 C CA . PRO A 1 200 ? -14.515 -6.199 10.025 1.00 92.25 200 PRO A CA 1
ATOM 1602 C C . PRO A 1 200 ? -15.464 -6.903 11.003 1.00 92.25 200 PRO A C 1
ATOM 1604 O O . PRO A 1 200 ? -16.662 -7.022 10.749 1.00 92.25 200 PRO A O 1
ATOM 1607 N N . VAL A 1 201 ? -14.916 -7.358 12.121 1.00 93.44 201 VAL A N 1
ATOM 1608 C CA . VAL A 1 201 ? -15.620 -7.965 13.251 1.00 93.44 201 VAL A CA 1
ATOM 1609 C C . VAL A 1 201 ? -15.337 -7.098 14.471 1.00 93.44 201 VAL A C 1
ATOM 1611 O O . VAL A 1 201 ? -14.193 -6.712 14.696 1.00 93.44 201 VAL A O 1
ATOM 1614 N N . PHE A 1 202 ? -16.372 -6.751 15.230 1.00 94.06 202 PHE A N 1
ATOM 1615 C CA . PHE A 1 202 ? -16.260 -5.847 16.372 1.00 94.06 202 PHE A CA 1
ATOM 1616 C C . PHE A 1 202 ? -16.612 -6.560 17.669 1.00 94.06 202 PHE A C 1
ATOM 1618 O O . PHE A 1 202 ? -17.521 -7.388 17.690 1.00 94.06 202 PHE A O 1
ATOM 1625 N N . ASP A 1 203 ? -15.941 -6.176 18.751 1.00 92.38 203 ASP A N 1
ATOM 1626 C CA . ASP A 1 203 ? -16.379 -6.518 20.100 1.00 92.38 203 ASP A CA 1
ATOM 1627 C C . ASP A 1 203 ? -17.772 -5.931 20.380 1.00 92.38 203 ASP A C 1
ATOM 1629 O O . ASP A 1 203 ? -18.071 -4.793 20.007 1.00 92.38 203 ASP A O 1
ATOM 1633 N N . ASP A 1 204 ? -18.585 -6.650 21.159 1.00 92.06 204 ASP A N 1
ATOM 1634 C CA . ASP A 1 204 ? -19.957 -6.250 21.525 1.00 92.06 204 ASP A CA 1
ATOM 1635 C C . ASP A 1 204 ? -20.051 -4.864 22.194 1.00 92.06 204 ASP A C 1
ATOM 1637 O O . ASP A 1 204 ? -21.111 -4.241 22.240 1.00 92.06 204 ASP A O 1
ATOM 1641 N N . LYS A 1 205 ? -18.937 -4.375 22.748 1.00 93.00 205 LYS A N 1
ATOM 1642 C CA . LYS A 1 205 ? -18.846 -3.097 23.469 1.00 93.00 205 LYS A CA 1
ATOM 1643 C C . LYS A 1 205 ? -18.656 -1.893 22.542 1.00 93.00 205 LYS A C 1
ATOM 1645 O O . LYS A 1 205 ? -18.721 -0.758 23.013 1.00 93.00 205 LYS A O 1
ATOM 1650 N N . VAL A 1 206 ? -18.379 -2.120 21.259 1.00 91.38 206 VAL A N 1
ATOM 1651 C CA . VAL A 1 206 ? -18.090 -1.062 20.289 1.00 91.38 206 VAL A CA 1
ATOM 1652 C C . VAL A 1 206 ? -19.394 -0.478 19.754 1.00 91.38 206 VAL A C 1
ATOM 1654 O O . VAL A 1 206 ? -20.191 -1.173 19.123 1.00 91.38 206 VAL A O 1
ATOM 1657 N N . THR A 1 207 ? -19.601 0.819 19.977 1.00 92.38 207 THR A N 1
ATOM 1658 C CA . THR A 1 207 ? -20.832 1.532 19.597 1.00 92.38 207 THR A CA 1
ATOM 1659 C C . THR A 1 207 ? -20.704 2.328 18.297 1.00 92.38 207 THR A C 1
ATOM 1661 O O . THR A 1 207 ? -21.713 2.666 17.683 1.00 92.38 207 THR A O 1
ATOM 1664 N N . ASP A 1 208 ? -19.484 2.600 17.834 1.00 93.44 208 ASP A N 1
ATOM 1665 C CA . ASP A 1 208 ? -19.172 3.453 16.681 1.00 93.44 208 ASP A CA 1
ATOM 1666 C C . ASP A 1 208 ? -18.715 2.658 15.442 1.00 93.44 208 ASP A C 1
ATOM 1668 O O . ASP A 1 208 ? -18.002 3.175 14.580 1.00 93.44 208 ASP A O 1
ATOM 1672 N N . GLN A 1 209 ? -19.164 1.405 15.317 1.00 93.19 209 GLN A N 1
ATOM 1673 C CA . GLN A 1 209 ? -18.740 0.452 14.279 1.00 93.19 209 GLN A CA 1
ATOM 1674 C C . GLN A 1 209 ? -18.795 1.046 12.865 1.00 93.19 209 GLN A C 1
ATOM 1676 O O . GLN A 1 209 ? -17.825 0.973 12.116 1.00 93.19 209 GLN A O 1
ATOM 1681 N N . VAL A 1 210 ? -19.905 1.703 12.506 1.00 93.75 210 VAL A N 1
ATOM 1682 C CA . VAL A 1 210 ? -20.086 2.318 11.177 1.00 93.75 210 VAL A CA 1
ATOM 1683 C C . VAL A 1 210 ? -19.009 3.368 10.898 1.00 93.75 210 VAL A C 1
ATOM 1685 O O . VAL A 1 210 ? -18.451 3.405 9.801 1.00 93.75 210 VAL A O 1
ATOM 1688 N N . HIS A 1 211 ? -18.682 4.193 11.893 1.00 92.94 211 HIS A N 1
ATOM 1689 C CA . HIS A 1 211 ? -17.655 5.220 11.762 1.00 92.94 211 HIS A CA 1
ATOM 1690 C C . HIS A 1 211 ? -16.256 4.604 11.634 1.00 92.94 211 HIS A C 1
ATOM 1692 O O . HIS A 1 211 ? -15.480 5.021 10.770 1.00 92.94 211 HIS A O 1
ATOM 1698 N N . GLN A 1 212 ? -15.948 3.575 12.431 1.00 93.62 212 GLN A N 1
ATOM 1699 C CA . GLN A 1 212 ? -14.678 2.853 12.335 1.00 93.62 212 GLN A CA 1
ATOM 1700 C C . GLN A 1 212 ? -14.515 2.164 10.970 1.00 93.62 212 GLN A C 1
ATOM 1702 O O . GLN A 1 212 ? -13.460 2.301 10.353 1.00 93.62 212 GLN A O 1
ATOM 1707 N N . VAL A 1 213 ? -15.558 1.512 10.434 1.00 92.81 213 VAL A N 1
ATOM 1708 C CA . VAL A 1 213 ? -15.522 0.892 9.092 1.00 92.81 213 VAL A CA 1
ATOM 1709 C C . VAL A 1 213 ? -15.295 1.935 7.999 1.00 92.81 213 VAL A C 1
ATOM 1711 O O . VAL A 1 213 ? -14.449 1.732 7.128 1.00 92.81 213 VAL A O 1
ATOM 1714 N N . GLN A 1 214 ? -16.017 3.058 8.032 1.00 94.19 214 GLN A N 1
ATOM 1715 C CA . GLN A 1 214 ? -15.848 4.134 7.048 1.00 94.19 214 GLN A CA 1
ATOM 1716 C C . GLN A 1 214 ? -14.436 4.718 7.097 1.00 94.19 214 GLN A C 1
ATOM 1718 O O . GLN A 1 214 ? -13.790 4.892 6.061 1.00 94.19 214 GLN A O 1
ATOM 1723 N N . THR A 1 215 ? -13.932 4.965 8.304 1.00 93.06 215 THR A N 1
ATOM 1724 C CA . THR A 1 215 ? -12.585 5.492 8.504 1.00 93.06 215 THR A CA 1
ATOM 1725 C C . THR A 1 215 ? -11.546 4.496 8.002 1.00 93.06 215 THR A C 1
ATOM 1727 O O . THR A 1 215 ? -10.691 4.867 7.198 1.00 93.06 215 THR A O 1
ATOM 1730 N N . PHE A 1 216 ? -11.669 3.218 8.366 1.00 90.69 216 PHE A N 1
ATOM 1731 C CA . PHE A 1 216 ? -10.786 2.159 7.886 1.00 90.69 216 PHE A CA 1
ATOM 1732 C C . PHE A 1 216 ? -10.791 2.056 6.357 1.00 90.69 216 PHE A C 1
ATOM 1734 O O . PHE A 1 216 ? -9.729 2.060 5.738 1.00 90.69 216 PHE A O 1
ATOM 1741 N N . SER A 1 217 ? -11.973 2.035 5.737 1.00 90.75 217 SER A N 1
ATOM 1742 C CA . SER A 1 217 ? -12.123 1.988 4.280 1.00 90.75 217 SER A CA 1
ATOM 1743 C C . SER A 1 217 ? -11.455 3.185 3.597 1.00 90.75 217 SER A C 1
ATOM 1745 O O . SER A 1 217 ? -10.755 3.012 2.597 1.00 90.75 217 SER A O 1
ATOM 1747 N N . SER A 1 218 ? -11.589 4.388 4.163 1.00 91.25 218 SER A N 1
ATOM 1748 C CA . SER A 1 218 ? -10.951 5.595 3.625 1.00 91.25 218 SER A CA 1
ATOM 1749 C C . SER A 1 218 ? -9.420 5.534 3.706 1.00 91.25 218 SER A C 1
ATOM 1751 O O . SER A 1 218 ? -8.735 5.823 2.722 1.00 91.25 218 SER A O 1
ATOM 1753 N N . VAL A 1 219 ? -8.878 5.084 4.845 1.00 87.19 219 VAL A N 1
ATOM 1754 C CA . VAL A 1 219 ? -7.433 4.936 5.065 1.00 87.19 219 VAL A CA 1
ATOM 1755 C C . VAL A 1 219 ? -6.866 3.854 4.145 1.00 87.19 219 VAL A C 1
ATOM 1757 O O . VAL A 1 219 ? -5.830 4.076 3.520 1.00 87.19 219 VAL A O 1
ATOM 1760 N N . LEU A 1 220 ? -7.565 2.724 4.002 1.00 85.38 220 LEU A N 1
ATOM 1761 C CA . LEU A 1 220 ? -7.176 1.624 3.120 1.00 85.38 220 LEU A CA 1
ATOM 1762 C C . LEU A 1 220 ? -7.226 2.021 1.640 1.00 85.38 220 LEU A C 1
ATOM 1764 O O . LEU A 1 220 ? -6.318 1.703 0.880 1.00 85.38 220 LEU A O 1
ATOM 1768 N N . THR A 1 221 ? -8.263 2.748 1.222 1.00 87.38 221 THR A N 1
ATOM 1769 C CA . THR A 1 221 ? -8.387 3.239 -0.159 1.00 87.38 221 THR A CA 1
ATOM 1770 C C . THR A 1 221 ? -7.258 4.209 -0.483 1.00 87.38 221 THR A C 1
ATOM 1772 O O . THR A 1 221 ? -6.634 4.115 -1.539 1.00 87.38 221 THR A O 1
ATOM 1775 N N . ARG A 1 222 ? -6.948 5.124 0.443 1.00 85.69 222 ARG A N 1
ATOM 1776 C CA . ARG A 1 222 ? -5.835 6.061 0.286 1.00 85.69 222 ARG A CA 1
ATOM 1777 C C . ARG A 1 222 ? -4.500 5.326 0.184 1.00 85.69 222 ARG A C 1
ATOM 1779 O O . ARG A 1 222 ? -3.749 5.600 -0.746 1.00 85.69 222 ARG A O 1
ATOM 1786 N N . SER A 1 223 ? -4.214 4.398 1.098 1.00 80.81 223 SER A N 1
ATOM 1787 C CA . SER A 1 223 ? -2.949 3.656 1.087 1.00 80.81 223 SER A CA 1
ATOM 1788 C C . SER A 1 223 ? -2.803 2.801 -0.174 1.00 80.81 223 SER A C 1
ATOM 1790 O O . SER A 1 223 ? -1.740 2.817 -0.795 1.00 80.81 223 SER A O 1
ATOM 1792 N N . PHE A 1 224 ? -3.878 2.136 -0.611 1.00 82.19 224 PHE A N 1
ATOM 1793 C CA . PHE A 1 224 ? -3.899 1.380 -1.861 1.00 82.19 224 PHE A CA 1
ATOM 1794 C C . PHE A 1 224 ? -3.635 2.277 -3.072 1.00 82.19 224 PHE A C 1
ATOM 1796 O O . PHE A 1 224 ? -2.766 1.963 -3.880 1.00 82.19 224 PHE A O 1
ATOM 1803 N N . ASN A 1 225 ? -4.326 3.413 -3.186 1.00 84.31 225 ASN A N 1
ATOM 1804 C CA . ASN A 1 225 ? -4.145 4.333 -4.309 1.00 84.31 225 ASN A CA 1
ATOM 1805 C C . ASN A 1 225 ? -2.720 4.891 -4.369 1.00 84.31 225 ASN A C 1
ATOM 1807 O O . ASN A 1 225 ? -2.139 4.951 -5.452 1.00 84.31 225 ASN A O 1
ATOM 1811 N N . THR A 1 226 ? -2.135 5.247 -3.222 1.00 80.50 226 THR A N 1
ATOM 1812 C CA . THR A 1 226 ? -0.737 5.689 -3.149 1.00 80.50 226 THR A CA 1
ATOM 1813 C C . THR A 1 226 ? 0.211 4.580 -3.601 1.00 80.50 226 THR A C 1
ATOM 1815 O O . THR A 1 226 ? 1.053 4.809 -4.469 1.00 80.50 226 THR A O 1
ATOM 1818 N N . ALA A 1 227 ? 0.058 3.363 -3.070 1.00 73.12 227 ALA A N 1
ATOM 1819 C CA . ALA A 1 227 ? 0.906 2.232 -3.436 1.00 73.12 227 ALA A CA 1
ATOM 1820 C C . ALA A 1 227 ? 0.779 1.874 -4.925 1.00 73.12 227 ALA A C 1
ATOM 1822 O O . ALA A 1 227 ? 1.789 1.696 -5.603 1.00 73.12 227 ALA A O 1
ATOM 1823 N N . ASN A 1 228 ? -0.449 1.824 -5.444 1.00 79.19 228 ASN A N 1
ATOM 1824 C CA . ASN A 1 228 ? -0.730 1.519 -6.840 1.00 79.19 228 ASN A CA 1
ATOM 1825 C C . ASN A 1 228 ? -0.164 2.594 -7.777 1.00 79.19 228 ASN A C 1
ATOM 1827 O O . ASN A 1 228 ? 0.488 2.266 -8.763 1.00 79.19 228 ASN A O 1
ATOM 1831 N N . SER A 1 229 ? -0.347 3.875 -7.446 1.00 80.62 229 SER A N 1
ATOM 1832 C CA . SER A 1 229 ? 0.220 4.991 -8.211 1.00 80.62 229 SER A CA 1
ATOM 1833 C C . SER A 1 229 ? 1.747 4.899 -8.295 1.00 80.62 229 SER A C 1
ATOM 1835 O O . SER A 1 229 ? 2.318 4.949 -9.388 1.00 80.62 229 SER A O 1
ATOM 1837 N N . THR A 1 230 ? 2.417 4.674 -7.161 1.00 71.81 230 THR A N 1
ATOM 1838 C CA . THR A 1 230 ? 3.877 4.530 -7.135 1.00 71.81 230 THR A CA 1
ATOM 1839 C C . THR A 1 230 ? 4.341 3.287 -7.894 1.00 71.81 230 THR A C 1
ATOM 1841 O O . THR A 1 230 ? 5.304 3.373 -8.656 1.00 71.81 230 THR A O 1
ATOM 1844 N N . PHE A 1 231 ? 3.655 2.150 -7.746 1.00 71.88 231 PHE A N 1
ATOM 1845 C CA . PHE A 1 231 ? 3.970 0.929 -8.490 1.00 71.88 231 PHE A CA 1
ATOM 1846 C C . PHE A 1 231 ? 3.838 1.134 -10.004 1.00 71.88 231 PHE A C 1
ATOM 1848 O O . PHE A 1 231 ? 4.766 0.815 -10.746 1.00 71.88 231 PHE A O 1
ATOM 1855 N N . CYS A 1 232 ? 2.732 1.723 -10.465 1.00 75.44 232 CYS A N 1
ATOM 1856 C CA . CYS A 1 232 ? 2.516 2.036 -11.877 1.00 75.44 232 CYS A CA 1
ATOM 1857 C C . CYS A 1 232 ? 3.601 2.967 -12.428 1.00 75.44 232 CYS A C 1
ATOM 1859 O O . CYS A 1 232 ? 4.100 2.735 -13.531 1.00 75.44 232 CYS A O 1
ATOM 1861 N N . LYS A 1 233 ? 4.007 3.986 -11.657 1.00 79.12 233 LYS A N 1
ATOM 1862 C CA . LYS A 1 233 ? 5.111 4.878 -12.031 1.00 79.12 233 LYS A CA 1
ATOM 1863 C C . LYS A 1 233 ? 6.426 4.108 -12.162 1.00 79.12 233 LYS A C 1
ATOM 1865 O O . LYS A 1 233 ? 7.064 4.178 -13.205 1.00 79.12 233 LYS A O 1
ATOM 1870 N N . MET A 1 234 ? 6.784 3.307 -11.157 1.00 72.25 234 MET A N 1
ATOM 1871 C CA . MET A 1 234 ? 7.997 2.484 -11.185 1.00 72.25 234 MET A CA 1
ATOM 1872 C C . MET A 1 234 ? 8.024 1.509 -12.365 1.00 72.25 234 MET A C 1
ATOM 1874 O O . MET A 1 234 ? 9.058 1.366 -13.014 1.00 72.25 234 MET A O 1
ATOM 1878 N N . MET A 1 235 ? 6.902 0.843 -12.649 1.00 70.81 235 MET A N 1
ATOM 1879 C CA . MET A 1 235 ? 6.790 -0.067 -13.788 1.00 70.81 235 MET A CA 1
ATOM 1880 C C . MET A 1 235 ? 6.916 0.673 -15.117 1.00 70.81 235 MET A C 1
ATOM 1882 O O . MET A 1 235 ? 7.626 0.204 -15.999 1.00 70.81 235 MET A O 1
ATOM 1886 N N . SER A 1 236 ? 6.287 1.841 -15.252 1.00 75.50 236 SER A N 1
ATOM 1887 C CA . SER A 1 236 ? 6.400 2.664 -16.462 1.00 75.50 236 SER A CA 1
ATOM 1888 C C . SER A 1 236 ? 7.844 3.109 -16.694 1.00 75.50 236 SER A C 1
ATOM 1890 O O . SER A 1 236 ? 8.364 2.946 -17.793 1.00 75.50 236 SER A O 1
ATOM 1892 N N . ASP A 1 237 ? 8.526 3.586 -15.651 1.00 73.50 237 ASP A N 1
ATOM 1893 C CA . ASP A 1 237 ? 9.931 3.999 -15.725 1.00 73.50 237 ASP A CA 1
ATOM 1894 C C . ASP A 1 237 ? 10.854 2.821 -16.086 1.00 73.50 237 ASP A C 1
ATOM 1896 O O . ASP A 1 237 ? 11.796 2.975 -16.869 1.00 73.50 237 ASP A O 1
ATOM 1900 N N . LEU A 1 238 ? 10.583 1.627 -15.540 1.00 75.19 238 LEU A N 1
ATOM 1901 C CA . LEU A 1 238 ? 11.327 0.406 -15.854 1.00 75.19 238 LEU A CA 1
ATOM 1902 C C . LEU A 1 238 ? 11.143 -0.005 -17.320 1.00 75.19 238 LEU A C 1
ATOM 1904 O O . LEU A 1 238 ? 12.137 -0.263 -17.998 1.00 75.19 238 LEU A O 1
ATOM 1908 N N . LEU A 1 239 ? 9.897 -0.031 -17.799 1.00 71.56 239 LEU A N 1
ATOM 1909 C CA . LEU A 1 239 ? 9.559 -0.399 -19.175 1.00 71.56 239 LEU A CA 1
ATOM 1910 C C . LEU A 1 239 ? 10.139 0.605 -20.177 1.00 71.56 239 LEU A C 1
ATOM 1912 O O . LEU A 1 239 ? 10.779 0.202 -21.142 1.00 71.56 239 LEU A O 1
ATOM 1916 N N . LEU A 1 240 ? 10.033 1.909 -19.903 1.00 71.69 240 LEU A N 1
ATOM 1917 C CA . LEU A 1 240 ? 10.668 2.942 -20.725 1.00 71.69 240 LEU A CA 1
ATOM 1918 C C . LEU A 1 240 ? 12.186 2.744 -20.784 1.00 71.69 240 LEU A C 1
ATOM 1920 O O . LEU A 1 240 ? 12.786 2.801 -21.853 1.00 71.69 240 LEU A O 1
ATOM 1924 N N . LYS A 1 241 ? 12.835 2.467 -19.651 1.00 69.69 241 LYS A N 1
ATOM 1925 C CA . LYS A 1 241 ? 14.279 2.208 -19.626 1.00 69.69 241 LYS A CA 1
ATOM 1926 C C . LYS A 1 241 ? 14.664 0.974 -20.448 1.00 69.69 241 LYS A C 1
ATOM 1928 O O . LYS A 1 241 ? 15.734 0.966 -21.062 1.00 69.69 241 LYS A O 1
ATOM 1933 N N . GLU A 1 242 ? 13.839 -0.066 -20.436 1.00 67.44 242 GLU A N 1
ATOM 1934 C CA . GLU A 1 242 ? 14.041 -1.262 -21.251 1.00 67.44 242 GLU A CA 1
ATOM 1935 C C . GLU A 1 242 ? 13.891 -0.960 -22.748 1.00 67.44 242 GLU A C 1
ATOM 1937 O O . GLU A 1 242 ? 14.795 -1.291 -23.516 1.00 67.44 242 GLU A O 1
ATOM 1942 N N . ASP A 1 243 ? 12.838 -0.243 -23.146 1.00 70.12 243 ASP A N 1
ATOM 1943 C CA . ASP A 1 243 ? 12.593 0.161 -24.536 1.00 70.12 243 ASP A CA 1
ATOM 1944 C C . ASP A 1 243 ? 13.726 1.022 -25.095 1.00 70.12 243 ASP A C 1
ATOM 1946 O O . ASP A 1 243 ? 14.236 0.767 -26.192 1.00 70.12 243 ASP A O 1
ATOM 1950 N N . TRP A 1 244 ? 14.183 2.008 -24.319 1.00 56.31 244 TRP A N 1
ATOM 1951 C CA . TRP A 1 244 ? 15.341 2.819 -24.685 1.00 56.31 244 TRP A CA 1
ATOM 1952 C C . TRP A 1 244 ? 16.586 1.934 -24.842 1.00 56.31 244 TRP A C 1
ATOM 1954 O O . TRP A 1 244 ? 17.247 1.974 -25.878 1.00 56.31 244 TRP A O 1
ATOM 1964 N N . ASN A 1 245 ? 16.887 1.063 -23.877 1.00 64.06 245 ASN A N 1
ATOM 1965 C CA . ASN A 1 245 ? 18.040 0.164 -23.976 1.00 64.06 245 ASN A CA 1
ATOM 1966 C C . ASN A 1 245 ? 17.980 -0.767 -25.192 1.00 64.06 245 ASN A C 1
ATOM 1968 O O . ASN A 1 245 ? 19.015 -1.011 -25.813 1.00 64.06 245 ASN A O 1
ATOM 1972 N N . ASN A 1 246 ? 16.803 -1.289 -25.530 1.00 70.19 246 ASN A N 1
ATOM 1973 C CA . ASN A 1 246 ? 16.627 -2.154 -26.689 1.00 70.19 246 ASN A CA 1
ATOM 1974 C C . ASN A 1 246 ? 16.841 -1.365 -27.985 1.00 70.19 246 ASN A C 1
ATOM 1976 O O . ASN A 1 246 ? 17.648 -1.780 -28.810 1.00 70.19 246 ASN A O 1
ATOM 1980 N N . THR A 1 247 ? 16.253 -0.172 -28.101 1.00 68.94 247 THR A N 1
ATOM 1981 C CA . THR A 1 247 ? 16.396 0.706 -29.276 1.00 68.94 247 THR A CA 1
ATOM 1982 C C . THR A 1 247 ? 17.864 1.040 -29.579 1.00 68.94 247 THR A C 1
ATOM 1984 O O . THR A 1 247 ? 18.316 0.936 -30.722 1.00 68.94 247 THR A O 1
ATOM 1987 N N . PHE A 1 248 ? 18.663 1.375 -28.559 1.00 60.06 248 PHE A N 1
ATOM 1988 C CA . PHE A 1 248 ? 20.079 1.711 -28.761 1.00 60.06 248 PHE A CA 1
ATOM 1989 C C . PHE A 1 248 ? 20.972 0.487 -28.986 1.00 60.06 248 PHE A C 1
ATOM 1991 O O . PHE A 1 248 ? 21.926 0.568 -29.757 1.00 60.06 248 PHE A O 1
ATOM 1998 N N . LYS A 1 249 ? 20.659 -0.666 -28.384 1.00 61.00 249 LYS A N 1
ATOM 1999 C CA . LYS A 1 249 ? 21.401 -1.910 -28.645 1.00 61.00 249 LYS A CA 1
ATOM 2000 C C . LYS A 1 249 ? 21.201 -2.413 -30.074 1.00 61.00 249 LYS A C 1
ATOM 2002 O O . LYS A 1 249 ? 22.161 -2.889 -30.671 1.00 61.00 249 LYS A O 1
ATOM 2007 N N . THR A 1 250 ? 20.006 -2.264 -30.645 1.00 55.38 250 THR A N 1
ATOM 2008 C CA . THR A 1 250 ? 19.747 -2.635 -32.046 1.00 55.38 250 THR A CA 1
ATOM 2009 C C . THR A 1 250 ? 20.451 -1.696 -33.030 1.00 55.38 250 THR A C 1
ATOM 2011 O O . THR A 1 250 ? 20.857 -2.126 -34.103 1.00 55.38 250 THR A O 1
ATOM 2014 N N . THR A 1 251 ? 20.663 -0.432 -32.652 1.00 54.09 251 THR A N 1
ATOM 2015 C CA . THR A 1 251 ? 21.294 0.578 -33.522 1.00 54.09 251 THR A CA 1
ATOM 2016 C C . THR A 1 251 ? 22.823 0.442 -33.597 1.00 54.09 251 THR A C 1
ATOM 2018 O O . THR A 1 251 ? 23.423 0.869 -34.573 1.00 54.09 251 THR A O 1
ATOM 2021 N N . ILE A 1 252 ? 23.466 -0.170 -32.597 1.00 54.38 252 ILE A N 1
ATOM 2022 C CA . ILE A 1 252 ? 24.934 -0.347 -32.542 1.00 54.38 252 ILE A CA 1
ATOM 2023 C C . ILE A 1 252 ? 25.381 -1.687 -33.177 1.00 54.38 252 ILE A C 1
ATOM 2025 O O . ILE A 1 252 ? 26.573 -1.945 -33.316 1.00 54.38 252 ILE A O 1
ATOM 2029 N N . SER A 1 253 ? 24.438 -2.547 -33.580 1.00 48.34 253 SER A N 1
ATOM 2030 C CA . SER A 1 253 ? 24.713 -3.868 -34.175 1.00 48.34 253 SER A CA 1
ATOM 2031 C C . SER A 1 253 ? 24.582 -3.922 -35.710 1.00 48.34 253 SER A C 1
ATOM 2033 O O . SER A 1 253 ? 24.643 -5.020 -36.266 1.00 48.34 253 SER A O 1
ATOM 2035 N N . ASN A 1 254 ? 24.413 -2.780 -36.382 1.00 40.09 254 ASN A N 1
ATOM 2036 C CA . ASN A 1 254 ? 24.428 -2.646 -37.847 1.00 40.09 254 ASN A CA 1
ATOM 2037 C C . ASN A 1 254 ? 25.590 -1.752 -38.282 1.00 40.09 254 ASN A C 1
ATOM 2039 O O . ASN A 1 254 ? 26.091 -1.970 -39.405 1.00 40.09 254 ASN A O 1
#

pLDDT: mean 71.62, std 17.86, range [31.53, 94.19]

Sequence (254 aa):
MSSSPSSDSPSEVGPRYHGVKRRDVTVSPPGLTKSGNKKRVRRIQKELPILRQEVQELELKLTRLQFQATSKQRTNTNDLNQKSQDGNLWNCIAERQLKERLRVEQEQLELKDLCNEVSKYSSELQTLFSRFEDCRERAIEDGVALVWSGVWDVIEYGGVKFCGMQLHKRGFVTLRPVCRQGPGQQSTSTLVETNFETIPVFDDKVTDQVHQVQTFSSVLTRSFNTANSTFCKMMSDLLLKEDWNNTFKTTISN

Foldseek 3Di:
DDDDDDDDDDYDDDDDDDDDDDDDDDDDPDDDDPVVVVVVVVCCVVVVVVVVVVVVVVVVVVVVVVVVVVVVPPDDDDDDPPVVVVVVVVVVVVVVVVVVVVVVVVVVVVVVVLVVLLVVLVVVVCVVVVFQVDWDWDDDPFWIKIKTWGKADAQDDLRDGDDQKIKTKIKMWTWGWDDDDDPPDPDIDIDIDIDMDIDIDGDPPDDCVVVRVVVVVVRVVVSVVSNVVVVVVVVVVVVVVVVVVVVVVVVVVD